Protein AF-A0A3B9HQD2-F1 (afdb_monomer)

Sequence (227 aa):
MPALICQPWRRQVEKQVCLLKRLHARVLLARGEMRPWIWKCCDCLTGQEIERRHQMARTKIEVNREIPKTRQELVDQIAELGRQERMRNKIENEMNEAITKLKKRYEEEAEPCNQKIKAIVNGVEAYCEVHRDELTDGGKTKTVTLPSGTLSWRKCPPSCRITKPEDVIAMLKKKGLSRFIRVKEEISKDLILAEPEAIVAVKGIAIVSEKEELSIEPFEVKLEAAV

Foldseek 3Di:
DDDDPDDPVVVVVVVVVVVVVVVVVVVCVVVVVDDPPPDPPDDDPDVVNVVVVVVVVVPPPPPPDDDDPDPVSVLVVLQVVVVVVVVVVVVVVVVVVVVVVVVVVVCVVCVVVVVVVVVVVVVVVVVCVVCVCVQCVNVVHQWHDDPVGIHGDDDDPDDDDDDPVPVVVVVCVVVVVCVPDDDDDDDDVVVCVVCVVVCPPPPPDDDDDDDDDDDRDRDDDDDDPPD

Solvent-accessible surface area (backbone atoms only — not comparable to full-atom values): 14669 Å² total; per-residue (Å²): 135,83,79,85,77,78,66,75,72,63,64,58,58,53,52,55,54,52,52,54,51,53,54,52,50,52,54,39,58,77,65,72,74,71,64,94,83,80,73,94,68,91,71,83,71,45,72,64,55,54,49,46,51,56,48,62,72,59,55,78,76,82,70,84,80,84,75,66,88,47,74,64,51,45,53,53,50,44,54,47,50,38,52,51,51,52,50,51,53,48,54,50,50,54,50,52,52,50,51,50,56,52,50,51,54,52,50,62,67,41,43,66,56,52,52,51,50,51,52,52,50,54,52,52,49,56,50,49,66,75,44,41,46,75,67,16,71,70,66,78,43,56,64,40,82,51,99,90,49,73,50,67,74,75,84,76,76,92,79,88,85,82,78,62,64,67,63,50,50,53,50,32,56,75,69,68,47,55,92,80,58,84,83,82,91,76,86,62,62,69,60,47,69,73,46,52,80,81,46,74,83,46,89,90,70,78,86,81,72,94,71,96,73,88,83,85,80,50,89,75,89,78,79,80,78,86,124

Mean predicted aligned error: 16.32 Å

Radius of gyration: 31.46 Å; Cα contacts (8 Å, |Δi|>4): 52; chains: 1; bounding box: 58×62×76 Å

Structure (mmCIF, N/CA/C/O backbone):
data_AF-A0A3B9HQD2-F1
#
_entry.id   AF-A0A3B9HQD2-F1
#
loop_
_atom_site.group_PDB
_atom_site.id
_atom_site.type_symbol
_atom_site.label_atom_id
_atom_site.label_alt_id
_atom_site.label_comp_id
_atom_site.label_asym_id
_atom_site.label_entity_id
_atom_site.label_seq_id
_atom_site.pdbx_PDB_ins_code
_atom_site.Cartn_x
_atom_site.Cartn_y
_atom_site.Cartn_z
_atom_site.occupancy
_atom_site.B_iso_or_equiv
_atom_site.auth_seq_id
_atom_site.auth_comp_id
_atom_site.auth_asym_id
_atom_site.auth_atom_id
_atom_site.pdbx_PDB_model_num
ATOM 1 N N . MET A 1 1 ? -27.186 13.199 -23.936 1.00 32.28 1 MET A N 1
ATOM 2 C CA . MET A 1 1 ? -26.505 13.214 -22.622 1.00 32.28 1 MET A CA 1
ATOM 3 C C . MET A 1 1 ? -27.186 14.258 -21.751 1.00 32.28 1 MET A C 1
ATOM 5 O O . MET A 1 1 ? -27.155 15.419 -22.140 1.00 32.28 1 MET A O 1
ATOM 9 N N . PRO A 1 2 ? -27.877 13.884 -20.662 1.00 29.72 2 PRO A N 1
ATOM 10 C CA . PRO A 1 2 ? -28.567 14.860 -19.834 1.00 29.72 2 PRO A CA 1
ATOM 11 C C . PRO A 1 2 ? -27.566 15.554 -18.905 1.00 29.72 2 PRO A C 1
ATOM 13 O O . PRO A 1 2 ? -26.705 14.916 -18.300 1.00 29.72 2 PRO A O 1
ATOM 16 N N . ALA A 1 3 ? -27.686 16.876 -18.825 1.00 31.39 3 ALA A N 1
ATOM 17 C CA . ALA A 1 3 ? -26.930 17.723 -17.923 1.00 31.39 3 ALA A CA 1
ATOM 18 C C . ALA A 1 3 ? -27.192 17.322 -16.461 1.00 31.39 3 ALA A C 1
ATOM 20 O O . ALA A 1 3 ? -28.339 17.222 -16.024 1.00 31.39 3 ALA A O 1
ATOM 21 N N . LEU A 1 4 ? -26.117 17.112 -15.701 1.00 34.12 4 LEU A N 1
ATOM 22 C CA . LEU A 1 4 ? -26.154 16.970 -14.249 1.00 34.12 4 LEU A CA 1
ATOM 23 C C . LEU A 1 4 ? -26.591 18.305 -13.634 1.00 34.12 4 LEU A C 1
ATOM 25 O O . LEU A 1 4 ? -25.784 19.203 -13.397 1.00 34.12 4 LEU A O 1
ATOM 29 N N . ILE A 1 5 ? -27.890 18.430 -13.381 1.00 36.44 5 ILE A N 1
ATOM 30 C CA . ILE A 1 5 ? -28.463 19.504 -12.573 1.00 36.44 5 ILE A CA 1
ATOM 31 C C . ILE A 1 5 ? -28.004 19.269 -11.127 1.00 36.44 5 ILE A C 1
ATOM 33 O O . ILE A 1 5 ? -28.437 18.335 -10.452 1.00 36.44 5 ILE A O 1
ATOM 37 N N . CYS A 1 6 ? -27.071 20.103 -10.669 1.00 31.83 6 CYS A N 1
ATOM 38 C CA . CYS A 1 6 ? -26.567 20.097 -9.301 1.00 31.83 6 CYS A CA 1
ATOM 39 C C . CYS A 1 6 ? -27.688 20.552 -8.348 1.00 31.83 6 CYS A C 1
ATOM 41 O O . CYS A 1 6 ? -28.142 21.694 -8.410 1.00 31.83 6 CYS A O 1
ATOM 43 N N . GLN A 1 7 ? -28.165 19.640 -7.497 1.00 31.75 7 GLN A N 1
ATOM 44 C CA . GLN A 1 7 ? -29.281 19.873 -6.575 1.00 31.75 7 GLN A CA 1
ATOM 45 C C . GLN A 1 7 ? -28.961 21.019 -5.575 1.00 31.75 7 GLN A C 1
ATOM 47 O O . GLN A 1 7 ? -27.893 20.996 -4.952 1.00 31.75 7 GLN A O 1
ATOM 52 N N . PRO A 1 8 ? -29.870 21.995 -5.353 1.00 37.62 8 PRO A N 1
ATOM 53 C CA . PRO A 1 8 ? -29.609 23.232 -4.594 1.00 37.62 8 PRO A CA 1
ATOM 54 C C . PRO A 1 8 ? -29.174 23.052 -3.130 1.00 37.62 8 PRO A C 1
ATOM 56 O O . PRO A 1 8 ? -28.513 23.928 -2.571 1.00 37.62 8 PRO A O 1
ATOM 59 N N . TRP A 1 9 ? -29.500 21.919 -2.502 1.00 31.78 9 TRP A N 1
ATOM 60 C CA . TRP A 1 9 ? -29.260 21.686 -1.071 1.00 31.78 9 TRP A CA 1
ATOM 61 C C . TRP A 1 9 ? -27.765 21.564 -0.708 1.00 31.78 9 TRP A C 1
ATOM 63 O O . TRP A 1 9 ? -27.359 21.883 0.410 1.00 31.78 9 TRP A O 1
ATOM 73 N N . ARG A 1 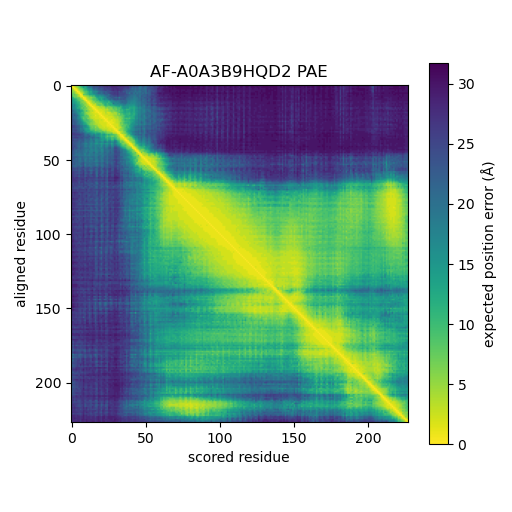10 ? -26.908 21.189 -1.673 1.00 29.44 10 ARG A N 1
ATOM 74 C CA . ARG A 1 10 ? -25.452 21.027 -1.474 1.00 29.44 10 ARG A CA 1
ATOM 75 C C . ARG A 1 10 ? -24.723 22.360 -1.234 1.00 29.44 10 ARG A C 1
ATOM 77 O O . ARG A 1 10 ? -23.763 22.403 -0.473 1.00 29.44 10 ARG A O 1
ATOM 84 N N . ARG A 1 11 ? -25.236 23.466 -1.793 1.00 35.50 11 ARG A N 1
ATOM 85 C CA . ARG A 1 11 ? -24.654 24.818 -1.654 1.00 35.50 11 ARG A CA 1
ATOM 86 C C . ARG A 1 11 ? -24.838 25.439 -0.266 1.00 35.50 11 ARG A C 1
ATOM 88 O O . ARG A 1 11 ? -24.095 26.351 0.091 1.00 35.50 11 ARG A O 1
ATOM 95 N N . GLN A 1 12 ? -25.831 25.006 0.509 1.00 38.03 12 GLN A N 1
ATOM 96 C CA . GLN A 1 12 ? -26.156 25.639 1.794 1.00 38.03 12 GLN A CA 1
ATOM 97 C C . GLN A 1 12 ? -25.296 25.092 2.942 1.00 38.03 12 GLN A C 1
ATOM 99 O O . GLN A 1 12 ? -24.849 25.857 3.797 1.00 38.03 12 GLN A O 1
ATOM 104 N N . VAL A 1 13 ? -24.982 23.794 2.901 1.00 39.47 13 VAL A N 1
ATOM 105 C CA . VAL A 1 13 ? -24.085 23.131 3.863 1.00 39.47 13 VAL A CA 1
ATOM 106 C C . VAL A 1 13 ? -22.635 23.602 3.677 1.00 39.47 13 VAL A C 1
ATOM 108 O O . VAL A 1 13 ? -21.942 23.876 4.655 1.00 39.47 13 VAL A O 1
ATOM 111 N N . GLU A 1 14 ? -22.195 23.812 2.432 1.00 47.44 14 GLU A N 1
ATOM 112 C CA . GLU A 1 14 ? -20.850 24.321 2.116 1.00 47.44 14 GLU A CA 1
ATOM 113 C C . GLU A 1 14 ? -20.604 25.740 2.665 1.00 47.44 14 GLU A C 1
ATOM 115 O O . GLU A 1 14 ? -19.521 26.029 3.178 1.00 47.44 14 GLU A O 1
ATOM 120 N N . LYS A 1 15 ? -21.625 26.611 2.663 1.00 48.38 15 LYS A N 1
ATOM 121 C CA . LYS A 1 15 ? -21.515 27.976 3.213 1.00 48.38 15 LYS A CA 1
ATOM 122 C C . LYS A 1 15 ? -21.328 27.998 4.733 1.00 48.38 15 LYS A C 1
ATOM 124 O O . LYS A 1 15 ? -20.514 28.780 5.224 1.00 48.38 15 LYS A O 1
ATOM 129 N N . GLN A 1 16 ? -22.034 27.144 5.479 1.00 51.38 16 GLN A N 1
ATOM 130 C CA . GLN A 1 16 ? -21.880 27.081 6.939 1.00 51.38 16 GLN A CA 1
ATOM 131 C C . GLN A 1 16 ? -20.523 26.500 7.357 1.00 51.38 16 GLN A C 1
ATOM 133 O O . GLN A 1 16 ? -19.886 27.017 8.276 1.00 51.38 16 GLN A O 1
ATOM 138 N N . VAL A 1 17 ? -20.030 25.488 6.635 1.00 51.97 17 VAL A N 1
ATOM 139 C CA . VAL A 1 17 ? -18.704 24.899 6.882 1.00 51.97 17 VAL A CA 1
ATOM 140 C C . VAL A 1 17 ? -17.580 25.901 6.580 1.00 51.97 17 VAL A C 1
ATOM 142 O O . VAL A 1 17 ? -16.605 25.971 7.331 1.00 51.97 17 VAL A O 1
ATOM 145 N N . CYS A 1 18 ? -17.716 26.731 5.540 1.00 47.62 18 CYS A N 1
ATOM 146 C CA . CYS A 1 18 ? -16.770 27.818 5.254 1.00 47.62 18 CYS A CA 1
ATOM 147 C C . CYS A 1 18 ? -16.750 28.905 6.344 1.00 47.62 18 CYS A C 1
ATOM 149 O O . CYS A 1 18 ? -15.673 29.379 6.713 1.00 47.62 18 CYS A O 1
ATOM 151 N N . LEU A 1 19 ? -17.910 29.284 6.889 1.00 54.19 19 LEU A N 1
ATOM 152 C CA . LEU A 1 19 ? -18.010 30.267 7.976 1.00 54.19 19 LEU A CA 1
ATOM 153 C C . LEU A 1 19 ? -17.340 29.772 9.264 1.00 54.19 19 LEU A C 1
ATOM 155 O O . LEU A 1 19 ? -16.558 30.513 9.865 1.00 54.19 19 LEU A O 1
ATOM 159 N N . LEU A 1 20 ? -17.565 28.509 9.643 1.00 56.41 20 LEU A N 1
ATOM 160 C CA . LEU A 1 20 ? -16.924 27.915 10.822 1.00 56.41 20 LEU A CA 1
ATOM 161 C C . LEU A 1 20 ? -15.396 27.858 10.682 1.00 56.41 20 LEU A C 1
ATOM 163 O O . LEU A 1 20 ? -14.671 28.174 11.626 1.00 56.41 20 LEU A O 1
ATOM 167 N N . LYS A 1 21 ? -14.895 27.502 9.493 1.00 52.22 21 LYS A N 1
ATOM 168 C CA . LYS A 1 21 ? -13.450 27.435 9.228 1.00 52.22 21 LYS A CA 1
ATOM 169 C C . LYS A 1 21 ? -12.786 28.817 9.255 1.00 52.22 21 LYS A C 1
ATOM 171 O O . LYS A 1 21 ? -11.685 28.940 9.786 1.00 52.22 21 LYS A O 1
ATOM 176 N N . ARG A 1 22 ? -13.465 29.873 8.783 1.00 55.00 22 ARG A N 1
ATOM 177 C CA . ARG A 1 22 ? -12.977 31.266 8.887 1.00 55.00 22 ARG A CA 1
ATOM 178 C C . ARG A 1 22 ? -12.927 31.777 10.327 1.00 55.00 22 ARG A C 1
ATOM 180 O O . ARG A 1 22 ? -11.981 32.472 10.692 1.00 55.00 22 ARG A O 1
ATOM 187 N N . LEU A 1 23 ? -13.913 31.423 11.150 1.00 57.75 23 LEU A N 1
ATOM 188 C CA . LEU A 1 23 ? -13.918 31.752 12.579 1.00 57.75 23 LEU A CA 1
ATOM 189 C C . LEU A 1 23 ? -12.770 31.054 13.317 1.00 57.75 23 LEU A C 1
ATOM 191 O O . LEU A 1 23 ? -12.039 31.704 14.059 1.00 57.75 23 LEU A O 1
ATOM 195 N N . HIS A 1 24 ? -12.546 29.769 13.042 1.00 56.31 24 HIS A N 1
ATOM 196 C CA . HIS A 1 24 ? -11.448 29.010 13.642 1.00 56.31 24 HIS A CA 1
ATOM 197 C C . HIS A 1 24 ? -10.070 29.562 13.227 1.00 56.31 24 HIS A C 1
ATOM 199 O O . HIS A 1 24 ? -9.187 29.724 14.066 1.00 56.31 24 HIS A O 1
ATOM 205 N N . ALA A 1 25 ? -9.898 29.943 11.956 1.00 52.22 25 ALA A N 1
ATOM 206 C CA . ALA A 1 25 ? -8.661 30.557 11.467 1.00 52.22 25 ALA A CA 1
ATOM 207 C C . ALA A 1 25 ? -8.362 31.913 12.135 1.00 52.22 25 ALA A C 1
ATOM 209 O O . ALA A 1 25 ? -7.212 32.191 12.473 1.00 52.22 25 ALA A O 1
ATOM 210 N N . ARG A 1 26 ? -9.389 32.737 12.393 1.00 55.44 26 ARG A N 1
ATOM 211 C CA . ARG A 1 26 ? -9.244 33.989 13.159 1.00 55.44 26 ARG A CA 1
ATOM 212 C C . ARG A 1 26 ? -8.813 33.749 14.607 1.00 55.44 26 ARG A C 1
ATOM 214 O O . ARG A 1 26 ? -8.000 34.510 15.121 1.00 55.44 26 ARG A O 1
ATOM 221 N N . VAL A 1 27 ? -9.316 32.691 15.243 1.00 58.09 27 VAL A N 1
ATOM 222 C CA . VAL A 1 27 ? -8.926 32.315 16.612 1.00 58.09 27 VAL A CA 1
ATOM 223 C C . VAL A 1 27 ? -7.464 31.860 16.671 1.00 58.09 27 VAL A C 1
ATOM 225 O O . VAL A 1 27 ? -6.750 32.237 17.595 1.00 58.09 27 VAL A O 1
ATOM 228 N N . LEU A 1 28 ? -6.993 31.109 15.672 1.00 53.47 28 LEU A N 1
ATOM 229 C CA . LEU A 1 28 ? -5.597 30.654 15.600 1.00 53.47 28 LEU A CA 1
ATOM 230 C C . LEU A 1 28 ? -4.615 31.797 15.294 1.00 53.47 28 LEU A C 1
ATOM 232 O O . LEU A 1 28 ? -3.532 31.844 15.872 1.00 53.47 28 LEU A O 1
ATOM 236 N N . LEU A 1 29 ? -5.012 32.756 14.449 1.00 53.56 29 LEU A N 1
ATOM 237 C CA . LEU A 1 29 ? -4.253 33.987 14.192 1.00 53.56 29 LEU A CA 1
ATOM 238 C C . LEU A 1 29 ? -4.105 34.851 15.451 1.00 53.56 29 LEU A C 1
ATOM 240 O O . LEU A 1 29 ? -3.016 35.341 15.732 1.00 53.56 29 LEU A O 1
ATOM 244 N N . ALA A 1 30 ? -5.177 34.996 16.235 1.00 51.81 30 ALA A N 1
ATOM 245 C CA . ALA A 1 30 ? -5.153 35.750 17.488 1.00 51.81 30 ALA A CA 1
ATOM 246 C C . ALA A 1 30 ? -4.276 35.101 18.576 1.00 51.81 30 ALA A C 1
ATOM 248 O O . ALA A 1 30 ? -3.855 35.782 19.507 1.00 51.81 30 ALA A O 1
ATOM 249 N N . ARG A 1 31 ? -3.990 33.797 18.460 1.00 51.38 31 ARG A N 1
ATOM 250 C CA . ARG A 1 31 ? -3.149 33.037 19.398 1.00 51.38 31 ARG A CA 1
ATOM 251 C C . ARG A 1 31 ? -1.675 32.960 18.991 1.00 51.38 31 ARG A C 1
ATOM 253 O O . ARG A 1 31 ? -0.882 32.411 19.742 1.00 51.38 31 ARG A O 1
ATOM 260 N N . GLY A 1 32 ? -1.289 33.490 17.827 1.00 43.25 32 GLY A N 1
ATOM 261 C CA . GLY A 1 32 ? 0.108 33.473 17.363 1.00 43.25 32 GLY A CA 1
ATOM 262 C C . GLY A 1 32 ? 0.659 32.079 17.017 1.00 43.25 32 GLY A C 1
ATOM 263 O O . GLY A 1 32 ? 1.833 31.943 16.693 1.00 43.25 32 GLY A O 1
ATOM 264 N N . GLU A 1 33 ? -0.179 31.041 17.024 1.0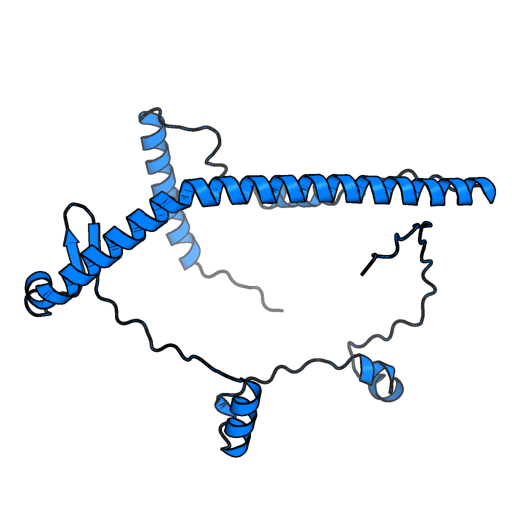0 49.50 33 GLU A N 1
ATOM 265 C CA . GLU A 1 33 ? 0.186 29.634 16.792 1.00 49.50 33 GLU A CA 1
ATOM 266 C C . GLU A 1 33 ? 0.183 29.256 15.295 1.00 49.50 33 GLU A C 1
ATOM 268 O O . GLU A 1 33 ? -0.003 28.096 14.917 1.00 49.50 33 GLU A O 1
ATOM 273 N N . MET A 1 34 ? 0.344 30.232 14.397 1.00 37.25 34 MET A N 1
ATOM 274 C CA . MET A 1 34 ? 0.148 30.009 12.966 1.00 37.25 34 MET A CA 1
ATOM 275 C C . MET A 1 34 ? 1.441 29.539 12.281 1.00 37.25 34 MET A C 1
ATOM 277 O O . MET A 1 34 ? 2.367 30.311 12.047 1.00 37.25 34 MET A O 1
ATOM 281 N N . ARG A 1 35 ? 1.497 28.249 11.920 1.00 41.84 35 ARG A N 1
ATOM 282 C CA . ARG A 1 35 ? 2.583 27.665 11.114 1.00 41.84 35 ARG A CA 1
ATOM 283 C C . ARG A 1 35 ? 2.329 27.914 9.612 1.00 41.84 35 ARG A C 1
ATOM 285 O O . ARG A 1 35 ? 1.289 27.477 9.119 1.00 41.84 35 ARG A O 1
ATOM 292 N N . PRO A 1 36 ? 3.258 28.530 8.846 1.00 33.47 36 PRO A N 1
ATOM 293 C CA . PRO A 1 36 ? 2.985 29.047 7.491 1.00 33.47 36 PRO A CA 1
ATOM 294 C C . PRO A 1 36 ? 2.641 28.016 6.400 1.00 33.47 36 PRO A C 1
ATOM 296 O O . PRO A 1 36 ? 2.281 28.399 5.292 1.00 33.47 36 PRO A O 1
ATOM 299 N N . TRP A 1 37 ? 2.760 26.715 6.671 1.00 35.47 37 TRP A N 1
ATOM 300 C CA . TRP A 1 37 ? 2.697 25.673 5.637 1.00 35.47 37 TRP A CA 1
ATOM 301 C C . TRP A 1 37 ? 1.416 24.833 5.642 1.00 35.47 37 TRP A C 1
ATOM 303 O O . TRP A 1 37 ? 1.219 24.016 4.745 1.00 35.47 37 TRP A O 1
ATOM 313 N N . ILE A 1 38 ? 0.506 25.048 6.597 1.00 37.00 38 ILE A N 1
ATOM 314 C CA . ILE A 1 38 ? -0.735 24.266 6.715 1.00 37.00 38 ILE A CA 1
ATOM 315 C C . ILE A 1 38 ? -1.935 25.207 6.588 1.00 37.00 38 ILE A C 1
ATOM 317 O O . ILE A 1 38 ? -2.658 25.427 7.548 1.00 37.00 38 ILE A O 1
ATOM 321 N N . TRP A 1 39 ? -2.111 25.797 5.397 1.00 39.50 39 TRP A N 1
ATOM 322 C CA . TRP A 1 39 ? -3.417 26.035 4.751 1.00 39.50 39 TRP A CA 1
ATOM 323 C C . TRP A 1 39 ? -3.262 26.758 3.396 1.00 39.50 39 TRP A C 1
ATOM 325 O O . TRP A 1 39 ? -3.500 27.951 3.250 1.00 39.50 39 TRP A O 1
ATOM 335 N N . LYS A 1 40 ? -2.961 25.986 2.346 1.00 41.41 40 LYS A N 1
ATOM 336 C CA . LYS A 1 40 ? -3.581 26.196 1.025 1.00 41.41 40 LYS A CA 1
ATOM 337 C C . LYS A 1 40 ? -4.898 25.424 1.024 1.00 41.41 40 LYS A C 1
ATOM 339 O O . LYS A 1 40 ? -5.005 24.374 0.399 1.00 41.41 40 LYS A O 1
ATOM 344 N N . CYS A 1 41 ? -5.885 25.874 1.790 1.00 35.22 41 CYS A N 1
ATOM 345 C CA . CYS A 1 41 ? -7.209 25.268 1.740 1.00 35.22 41 CYS A CA 1
ATOM 346 C C . CYS A 1 41 ? -8.172 26.256 1.088 1.00 35.22 41 CYS A C 1
ATOM 348 O O . CYS A 1 41 ? -8.624 27.208 1.708 1.00 35.22 41 CYS A O 1
ATOM 350 N N . CYS A 1 42 ? -8.451 25.987 -0.187 1.00 35.31 42 CYS A N 1
ATOM 351 C CA . CYS A 1 42 ? -9.786 26.107 -0.766 1.00 35.31 42 CYS A CA 1
ATOM 352 C C . CYS A 1 42 ? -10.527 27.449 -0.579 1.00 35.31 42 CYS A C 1
ATOM 354 O O . CYS A 1 42 ? -11.738 27.459 -0.394 1.00 35.31 42 CYS A O 1
ATOM 356 N N . ASP A 1 43 ? -9.833 28.579 -0.701 1.00 38.09 43 ASP A N 1
ATOM 357 C CA . ASP A 1 43 ? -10.452 29.802 -1.213 1.00 38.09 43 ASP A CA 1
ATOM 358 C C . ASP A 1 43 ? -10.064 29.910 -2.696 1.00 38.09 43 ASP A C 1
ATOM 360 O O . ASP A 1 43 ? -8.895 30.060 -3.039 1.00 38.09 43 ASP A O 1
ATOM 364 N N . CYS A 1 44 ? -11.057 29.792 -3.577 1.00 36.78 44 CYS A N 1
ATOM 365 C CA . CYS A 1 44 ? -11.115 30.536 -4.837 1.00 36.78 44 CYS A CA 1
ATOM 366 C C . CYS A 1 44 ? -9.875 30.537 -5.762 1.00 36.78 44 CYS A C 1
ATOM 368 O O . CYS A 1 44 ? -9.610 31.533 -6.430 1.00 36.78 44 CYS A O 1
ATOM 370 N N . LEU A 1 45 ? -9.153 29.423 -5.899 1.00 42.12 45 LEU A N 1
ATOM 371 C CA . LEU A 1 45 ? -8.478 29.160 -7.171 1.00 42.12 45 LEU A CA 1
ATOM 372 C C . LEU A 1 45 ? -9.600 28.745 -8.118 1.00 42.12 45 LEU A C 1
ATOM 374 O O . LEU A 1 45 ? -10.043 27.597 -8.103 1.00 42.12 45 LEU A O 1
ATOM 378 N N . THR A 1 46 ? -10.154 29.736 -8.818 1.00 49.28 46 THR A N 1
ATOM 379 C CA . THR A 1 46 ? -11.131 29.573 -9.897 1.00 49.28 46 THR A CA 1
ATOM 380 C C . THR A 1 46 ? -10.759 28.354 -10.736 1.00 49.28 46 THR A C 1
ATOM 382 O O . THR A 1 46 ? -9.576 28.073 -10.917 1.00 49.28 46 THR A O 1
ATOM 385 N N . GLY A 1 47 ? -11.746 27.629 -11.274 1.00 51.47 47 GLY A N 1
ATOM 386 C CA . GLY A 1 47 ? -11.482 26.519 -12.204 1.00 51.47 47 GLY A CA 1
ATOM 387 C C . GLY A 1 47 ? -10.413 26.875 -13.247 1.00 51.47 47 GLY A C 1
ATOM 388 O O . GLY A 1 47 ? -9.552 26.055 -13.513 1.00 51.47 47 GLY A O 1
ATOM 389 N N . GLN A 1 48 ? -10.355 28.151 -13.655 1.00 53.06 48 GLN A N 1
ATOM 390 C CA . GLN A 1 48 ? -9.333 28.764 -14.507 1.00 53.06 48 GLN A CA 1
ATOM 391 C C . GLN A 1 48 ? -7.879 28.676 -14.011 1.00 53.06 48 GLN A C 1
ATOM 393 O O . GLN A 1 48 ? -6.989 28.540 -14.838 1.00 53.06 48 GLN A O 1
ATOM 398 N N . GLU A 1 49 ? -7.590 28.758 -12.711 1.00 52.50 49 GLU A N 1
ATOM 399 C CA . GLU A 1 49 ? -6.215 28.685 -12.185 1.00 52.50 49 GLU A CA 1
ATOM 400 C C . GLU A 1 49 ? -5.739 27.226 -12.058 1.00 52.50 49 GLU A C 1
ATOM 402 O O . GLU A 1 49 ? -4.561 26.918 -12.252 1.00 52.50 49 GLU A O 1
ATOM 407 N N . ILE A 1 50 ? -6.672 26.299 -11.806 1.00 54.62 50 ILE A N 1
ATOM 408 C CA . ILE A 1 50 ? -6.430 24.855 -11.931 1.00 54.62 50 ILE A CA 1
ATOM 409 C C . ILE A 1 50 ? -6.238 24.513 -13.414 1.00 54.62 50 ILE A C 1
ATOM 411 O O . ILE A 1 50 ? -5.230 23.909 -13.762 1.00 54.62 50 ILE A O 1
ATOM 415 N N . GLU A 1 51 ? -7.108 24.979 -14.310 1.00 55.28 51 GLU A N 1
ATOM 416 C CA . GLU A 1 51 ? -6.968 24.799 -15.760 1.00 55.28 51 GLU A CA 1
ATOM 417 C C . GLU A 1 51 ? -5.677 25.405 -16.301 1.00 55.28 51 GLU A C 1
ATOM 419 O O . GLU A 1 51 ? -5.005 24.745 -17.081 1.00 55.28 51 GLU A O 1
ATOM 424 N N . ARG A 1 52 ? -5.262 26.590 -15.836 1.00 55.75 52 ARG A N 1
ATOM 425 C CA . ARG A 1 52 ? -3.970 27.202 -16.180 1.00 55.75 52 ARG A CA 1
ATOM 426 C C . ARG A 1 52 ? -2.793 26.381 -15.687 1.00 55.75 52 ARG A C 1
ATOM 428 O O . ARG A 1 52 ? -1.824 26.239 -16.419 1.00 55.75 52 ARG A O 1
ATOM 435 N N . ARG A 1 53 ? -2.853 25.804 -14.485 1.00 56.41 53 ARG A N 1
ATOM 436 C CA . ARG A 1 53 ? -1.811 24.883 -13.997 1.00 56.41 53 ARG A CA 1
ATOM 437 C C . ARG A 1 53 ? -1.773 23.585 -14.795 1.00 56.41 53 ARG A C 1
ATOM 439 O O . ARG A 1 53 ? -0.691 23.122 -15.139 1.00 56.41 53 ARG A O 1
ATOM 446 N N . HIS A 1 54 ? -2.934 23.033 -15.137 1.00 58.09 54 HIS A N 1
ATOM 447 C CA . HIS A 1 54 ? -3.050 21.873 -16.017 1.00 58.09 54 HIS A CA 1
ATOM 448 C C . HIS A 1 54 ? -2.610 22.197 -17.460 1.00 58.09 54 HIS A C 1
ATOM 450 O O . HIS A 1 54 ? -2.034 21.334 -18.115 1.00 58.09 54 HIS A O 1
ATOM 456 N N . GLN A 1 55 ? -2.826 23.424 -17.948 1.00 54.94 55 GLN A N 1
ATOM 457 C CA . GLN A 1 55 ? -2.361 23.926 -19.246 1.00 54.94 55 GLN A CA 1
ATOM 458 C C . GLN A 1 55 ? -0.853 24.176 -19.244 1.00 54.94 55 GLN A C 1
ATOM 460 O O . GLN A 1 55 ? -0.189 23.751 -20.179 1.00 54.94 55 GLN A O 1
ATOM 465 N N . MET A 1 56 ? -0.295 24.766 -18.182 1.00 50.78 56 MET A N 1
ATOM 466 C CA . MET A 1 56 ? 1.150 24.951 -18.026 1.00 50.78 56 MET A CA 1
ATOM 467 C C . MET A 1 56 ? 1.884 23.610 -17.890 1.00 50.78 56 MET A C 1
ATOM 469 O O . MET A 1 56 ? 2.953 23.447 -18.472 1.00 50.78 56 MET A O 1
ATOM 473 N N . ALA A 1 57 ? 1.284 22.615 -17.226 1.00 52.88 57 ALA A N 1
ATOM 474 C CA . ALA A 1 57 ? 1.787 21.237 -17.196 1.00 52.88 57 ALA A CA 1
ATOM 475 C C . ALA A 1 57 ? 1.615 20.487 -18.537 1.00 52.88 57 ALA A C 1
ATOM 477 O O . ALA A 1 57 ? 2.295 19.495 -18.778 1.00 52.88 57 ALA A O 1
ATOM 478 N N . ARG A 1 58 ? 0.718 20.960 -19.416 1.00 48.59 58 ARG A N 1
ATOM 479 C CA . ARG A 1 58 ? 0.510 20.470 -20.792 1.00 48.59 58 ARG A CA 1
ATOM 480 C C . ARG A 1 58 ? 1.271 21.270 -21.845 1.00 48.59 58 ARG A C 1
ATOM 482 O O . ARG A 1 58 ? 1.082 21.024 -23.037 1.00 48.59 58 ARG A O 1
ATOM 489 N N . THR A 1 59 ? 2.115 22.215 -21.442 1.00 52.94 59 THR A N 1
ATOM 490 C CA . THR A 1 59 ? 2.976 22.907 -22.397 1.00 52.94 59 THR A CA 1
ATOM 491 C C . THR A 1 59 ? 3.920 21.866 -22.976 1.00 52.94 59 THR A C 1
ATOM 493 O O . THR A 1 59 ? 4.716 21.266 -22.257 1.00 52.94 59 THR A O 1
ATOM 496 N N . LYS A 1 60 ? 3.763 21.590 -24.271 1.00 52.19 60 LYS A N 1
ATOM 497 C CA . LYS A 1 60 ? 4.599 20.653 -25.010 1.00 52.19 60 LYS A CA 1
ATOM 498 C C . LYS A 1 60 ? 6.029 21.174 -24.934 1.00 52.19 60 LYS A C 1
ATOM 500 O O . LYS A 1 60 ? 6.342 22.173 -25.570 1.00 52.19 60 LYS A O 1
ATOM 505 N N . ILE A 1 61 ? 6.860 20.534 -24.115 1.00 64.38 61 ILE A N 1
ATOM 506 C CA . ILE A 1 61 ? 8.289 20.827 -24.076 1.00 64.38 61 ILE A CA 1
ATOM 507 C C . ILE A 1 61 ? 8.809 20.544 -25.483 1.00 64.38 61 ILE A C 1
ATOM 509 O O . ILE A 1 61 ? 8.684 19.428 -25.994 1.00 64.38 61 ILE A O 1
ATOM 513 N N . GLU A 1 62 ? 9.309 21.584 -26.137 1.00 59.56 62 GLU A N 1
ATOM 514 C CA . GLU A 1 62 ? 9.940 21.478 -27.442 1.00 59.56 62 GLU A CA 1
ATOM 515 C C . GLU A 1 62 ? 11.294 20.801 -27.231 1.00 59.56 62 GLU A C 1
ATOM 517 O O . GLU A 1 62 ? 12.289 21.421 -26.869 1.00 59.56 62 GLU A O 1
ATOM 522 N N . VAL A 1 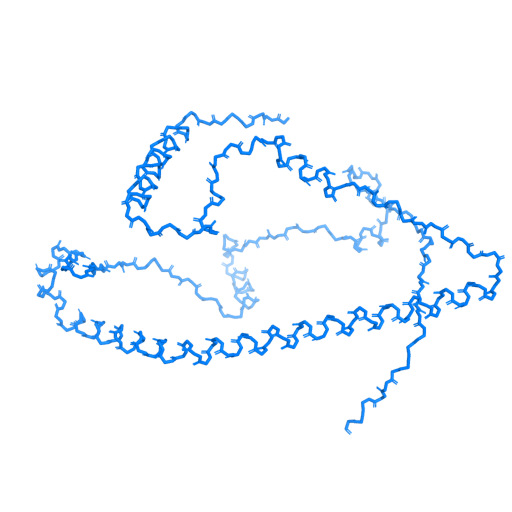63 ? 11.296 19.473 -27.337 1.00 65.38 63 VAL A N 1
ATOM 523 C CA . VAL A 1 63 ? 12.519 18.677 -27.260 1.00 65.38 63 VAL A CA 1
ATOM 524 C C . VAL A 1 63 ? 13.356 19.027 -28.484 1.00 65.38 63 VAL A C 1
ATOM 526 O O . VAL A 1 63 ? 12.884 18.852 -29.611 1.00 65.38 63 VAL A O 1
ATOM 529 N N . ASN A 1 64 ? 14.576 19.527 -28.272 1.00 76.44 64 ASN A N 1
ATOM 530 C CA . ASN A 1 64 ? 15.521 19.758 -29.358 1.00 76.44 64 ASN A CA 1
ATOM 531 C C . ASN A 1 64 ? 15.761 18.428 -30.092 1.00 76.44 64 ASN A C 1
ATOM 533 O O . ASN A 1 64 ? 16.223 17.458 -29.493 1.00 76.44 64 ASN A O 1
ATOM 537 N N . ARG A 1 65 ? 15.377 18.357 -31.369 1.00 71.38 65 ARG A N 1
ATOM 538 C CA . ARG A 1 65 ? 15.492 17.139 -32.180 1.00 71.38 65 ARG A CA 1
ATOM 539 C C . ARG A 1 65 ? 16.831 17.151 -32.897 1.00 71.38 65 ARG A C 1
ATOM 541 O O . ARG A 1 65 ? 16.932 17.636 -34.022 1.00 71.38 65 ARG A O 1
ATOM 548 N N . GLU A 1 66 ? 17.852 16.612 -32.248 1.00 79.56 66 GLU A N 1
ATOM 549 C CA . GLU A 1 66 ? 19.148 16.385 -32.883 1.00 79.56 66 GLU A CA 1
ATOM 550 C C . GLU A 1 66 ? 19.067 15.145 -33.773 1.00 79.56 66 GLU A C 1
ATOM 552 O O . GLU A 1 66 ? 19.118 14.009 -33.304 1.00 79.56 66 GLU A O 1
ATOM 557 N N . ILE A 1 67 ? 18.880 15.373 -35.073 1.00 87.19 67 ILE A N 1
ATOM 558 C CA . ILE A 1 67 ? 18.802 14.308 -36.073 1.00 87.19 67 ILE A CA 1
ATOM 559 C C . ILE A 1 67 ? 20.234 13.879 -36.432 1.00 87.19 67 ILE A C 1
ATOM 561 O O . ILE A 1 67 ? 20.982 14.718 -36.948 1.00 87.19 67 ILE A O 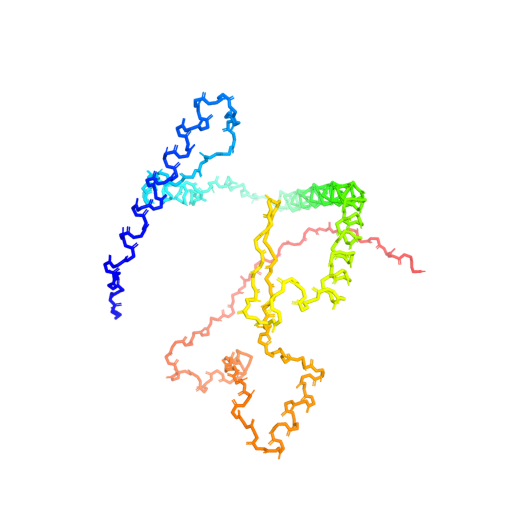1
ATOM 565 N N . PRO A 1 68 ? 20.623 12.611 -36.204 1.00 89.25 68 PRO A N 1
ATOM 566 C CA . PRO A 1 68 ? 21.935 12.120 -36.605 1.00 89.25 68 PRO A CA 1
ATOM 567 C C . PRO A 1 68 ? 22.025 12.103 -38.133 1.00 89.25 68 PRO A C 1
ATOM 569 O O . PRO A 1 68 ? 21.120 11.627 -38.823 1.00 89.25 68 PRO A O 1
ATOM 572 N N . LYS A 1 69 ? 23.117 12.641 -38.676 1.00 90.69 69 LYS A N 1
ATOM 573 C CA . LYS A 1 69 ? 23.362 12.728 -40.125 1.00 90.69 69 LYS A CA 1
ATOM 574 C C . LYS A 1 69 ? 24.159 11.536 -40.637 1.00 90.69 69 LYS A C 1
ATOM 576 O O . LYS A 1 69 ? 24.066 11.195 -41.815 1.00 90.69 69 LYS A O 1
ATOM 581 N N . THR A 1 70 ? 24.946 10.909 -39.764 1.00 95.38 70 THR A N 1
ATOM 582 C CA . THR A 1 70 ? 25.800 9.767 -40.099 1.00 95.38 70 THR A CA 1
ATOM 583 C C . THR A 1 70 ? 25.456 8.532 -39.268 1.00 95.38 70 THR A C 1
ATOM 585 O O . THR A 1 70 ? 24.903 8.617 -38.172 1.00 95.38 70 THR A O 1
ATOM 588 N N . ARG A 1 71 ? 25.811 7.344 -39.780 1.00 92.75 71 ARG A N 1
ATOM 589 C CA . ARG A 1 71 ? 25.626 6.080 -39.047 1.00 92.75 71 ARG A CA 1
ATOM 590 C C . ARG A 1 71 ? 26.423 6.052 -37.739 1.00 92.75 71 ARG A C 1
ATOM 592 O O . ARG A 1 71 ? 25.958 5.461 -36.774 1.00 92.75 71 ARG A O 1
ATOM 599 N N . GLN A 1 72 ? 27.597 6.684 -37.711 1.00 93.19 72 GLN A N 1
ATOM 600 C CA . GLN A 1 72 ? 28.419 6.761 -36.505 1.00 93.19 72 GLN A CA 1
ATOM 601 C C . GLN A 1 72 ? 27.743 7.620 -35.429 1.00 93.19 72 GLN A C 1
ATOM 603 O O . GLN A 1 72 ? 27.609 7.164 -34.300 1.00 93.19 72 GLN A O 1
ATOM 608 N N . GLU A 1 73 ? 27.206 8.788 -35.801 1.00 91.56 73 GLU A N 1
ATOM 609 C CA . GLU A 1 73 ? 26.430 9.637 -34.884 1.00 91.56 73 GLU A CA 1
ATOM 610 C C . GLU A 1 73 ? 25.218 8.902 -34.297 1.00 91.56 73 GLU A C 1
ATOM 612 O O . GLU A 1 73 ? 24.931 9.047 -33.112 1.00 91.56 73 GLU A O 1
ATOM 617 N N . LEU A 1 74 ? 24.529 8.075 -35.093 1.00 92.38 74 LEU A N 1
ATOM 618 C CA . LEU A 1 74 ? 23.421 7.252 -34.599 1.00 92.38 74 LEU A CA 1
ATOM 619 C C . LEU A 1 74 ? 23.885 6.253 -33.525 1.00 92.38 74 LEU A C 1
ATOM 621 O O . LEU A 1 74 ? 23.228 6.110 -32.496 1.00 92.38 74 LEU A O 1
ATOM 625 N N . VAL A 1 75 ? 25.014 5.572 -33.744 1.00 93.50 75 VAL A N 1
ATOM 626 C CA . VAL A 1 75 ? 25.593 4.641 -32.758 1.00 93.50 75 VAL A CA 1
ATOM 627 C C . VAL A 1 75 ? 25.970 5.382 -31.474 1.00 93.50 75 VAL A C 1
ATOM 629 O O . VAL A 1 75 ? 25.659 4.911 -30.378 1.00 93.50 75 VAL A O 1
ATOM 632 N N . ASP A 1 76 ? 26.573 6.562 -31.600 1.00 91.75 76 ASP A N 1
ATOM 633 C CA . ASP A 1 76 ? 26.982 7.380 -30.459 1.00 91.75 76 ASP A CA 1
ATOM 634 C C . ASP A 1 76 ? 25.769 7.898 -29.661 1.00 91.75 76 ASP A C 1
ATOM 636 O O . ASP A 1 76 ? 25.796 7.890 -28.426 1.00 91.75 76 ASP A O 1
ATOM 640 N N . GLN A 1 77 ? 24.675 8.270 -30.341 1.00 92.75 77 GLN A N 1
ATOM 641 C CA . GLN A 1 77 ? 23.406 8.654 -29.709 1.00 92.75 77 GLN A CA 1
ATOM 642 C C . GLN A 1 77 ? 22.733 7.484 -28.979 1.00 92.75 77 GLN A C 1
ATOM 644 O O . GLN A 1 77 ? 22.256 7.663 -27.860 1.00 92.75 77 GLN A O 1
ATOM 649 N N . ILE A 1 78 ? 22.724 6.277 -29.557 1.00 93.69 78 ILE A N 1
ATOM 650 C CA . ILE A 1 78 ? 22.200 5.074 -28.881 1.00 93.69 78 ILE A CA 1
ATOM 651 C C . ILE A 1 78 ? 23.052 4.738 -27.645 1.00 93.69 78 ILE A C 1
ATOM 653 O O . ILE A 1 78 ? 22.522 4.363 -26.596 1.00 93.69 78 ILE A O 1
ATOM 657 N N . ALA A 1 79 ? 24.372 4.920 -27.726 1.00 92.25 79 ALA A N 1
ATOM 658 C CA . ALA A 1 79 ? 25.255 4.741 -26.577 1.00 92.25 79 ALA A CA 1
ATOM 659 C C . ALA A 1 79 ? 24.996 5.785 -25.474 1.00 92.25 79 ALA A C 1
ATOM 661 O O . ALA A 1 79 ? 25.025 5.441 -24.289 1.00 92.25 79 ALA A O 1
ATOM 662 N N . GLU A 1 80 ? 24.727 7.042 -25.844 1.00 92.62 80 GLU A N 1
ATOM 663 C CA . GLU A 1 80 ? 24.325 8.099 -24.907 1.00 92.62 80 GLU A CA 1
ATOM 664 C C . GLU A 1 80 ? 22.973 7.805 -24.257 1.00 92.62 80 GLU A C 1
ATOM 666 O O . GLU A 1 80 ? 22.861 7.914 -23.037 1.00 92.62 80 GLU A O 1
ATOM 671 N N . LEU A 1 81 ? 21.984 7.337 -25.026 1.00 93.25 81 LEU A N 1
ATOM 672 C CA . LEU A 1 81 ? 20.694 6.890 -24.495 1.00 93.25 81 LEU A CA 1
ATOM 673 C C . LEU A 1 81 ? 20.894 5.856 -23.380 1.00 93.25 81 LEU A C 1
ATOM 675 O O . LEU A 1 81 ? 20.412 6.054 -22.266 1.00 93.25 81 LEU A O 1
ATOM 679 N N . GLY A 1 82 ? 21.703 4.821 -23.627 1.00 94.12 82 GLY A N 1
ATOM 680 C CA . GLY A 1 82 ? 22.015 3.819 -22.605 1.00 94.12 82 GLY A CA 1
ATOM 681 C C . GLY A 1 82 ? 22.731 4.388 -21.373 1.00 94.12 82 GLY A C 1
ATOM 682 O O . GLY A 1 82 ? 22.510 3.922 -20.254 1.00 94.12 82 GLY A O 1
ATOM 683 N N . ARG A 1 83 ? 23.588 5.410 -21.528 1.00 93.19 83 ARG A N 1
ATOM 684 C CA . ARG A 1 83 ? 24.212 6.105 -20.381 1.0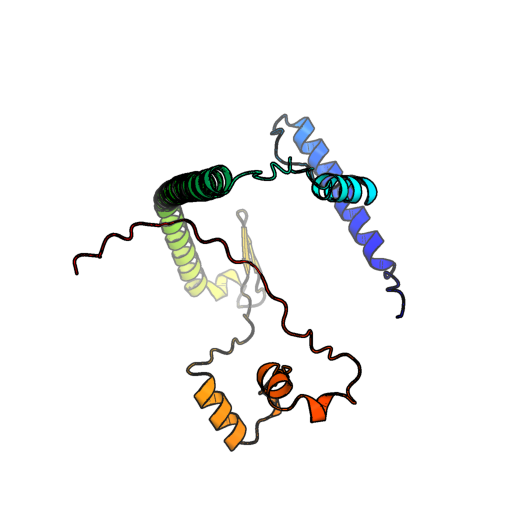0 93.19 83 ARG A CA 1
ATOM 685 C C . ARG A 1 83 ? 23.172 6.857 -19.550 1.00 93.19 83 ARG A C 1
ATOM 687 O O . ARG A 1 83 ? 23.194 6.741 -18.323 1.00 93.19 83 ARG A O 1
ATOM 694 N N . GLN A 1 84 ? 22.257 7.570 -20.203 1.00 94.31 84 GLN A N 1
ATOM 695 C CA . GLN A 1 84 ? 21.185 8.314 -19.539 1.00 94.31 84 GLN A CA 1
ATOM 696 C C . GLN A 1 84 ? 20.194 7.388 -18.830 1.00 94.31 84 GLN A C 1
ATOM 698 O O . GLN A 1 84 ? 19.819 7.657 -17.689 1.00 94.31 84 GLN A O 1
ATOM 703 N N . GLU A 1 85 ? 19.826 6.261 -19.440 1.00 94.25 85 GLU A N 1
ATOM 704 C CA . GLU A 1 85 ? 18.949 5.269 -18.809 1.00 94.25 85 GLU A CA 1
ATOM 705 C C . GLU A 1 85 ? 19.573 4.669 -17.549 1.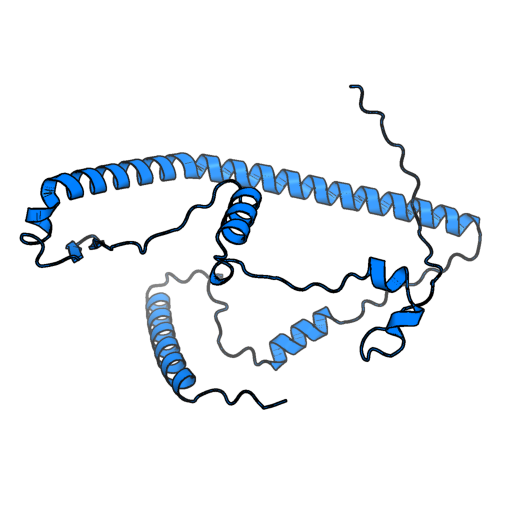00 94.25 85 GLU A C 1
ATOM 707 O O . GLU A 1 85 ? 18.922 4.618 -16.504 1.00 94.25 85 GLU A O 1
ATOM 712 N N . ARG A 1 86 ? 20.862 4.309 -17.589 1.00 93.88 86 ARG A N 1
ATOM 713 C CA . ARG A 1 86 ? 21.583 3.839 -16.395 1.00 93.88 86 ARG A CA 1
ATOM 714 C C . ARG A 1 86 ? 21.667 4.906 -15.307 1.00 93.88 86 ARG A C 1
ATOM 716 O O . ARG A 1 86 ? 21.494 4.585 -14.132 1.00 93.88 86 ARG A O 1
ATOM 723 N N . MET A 1 87 ? 21.908 6.166 -15.674 1.00 94.88 87 MET A N 1
ATOM 724 C CA . MET A 1 87 ? 21.941 7.270 -14.712 1.00 94.88 87 MET A CA 1
ATOM 725 C C . MET A 1 87 ? 20.568 7.502 -14.072 1.00 94.88 87 MET A C 1
ATOM 727 O O . MET A 1 87 ? 20.477 7.637 -12.852 1.00 94.88 87 MET A O 1
ATOM 731 N N . ARG A 1 88 ? 19.490 7.476 -14.865 1.00 95.75 88 ARG A N 1
ATOM 732 C CA . ARG A 1 88 ? 18.112 7.552 -14.364 1.00 95.75 88 ARG A CA 1
ATOM 733 C C . ARG A 1 88 ? 17.825 6.421 -13.378 1.00 95.75 88 ARG A C 1
ATOM 735 O O . ARG A 1 88 ? 17.364 6.692 -12.274 1.00 95.75 88 ARG A O 1
ATOM 742 N N . ASN A 1 89 ? 18.147 5.183 -13.750 1.00 95.50 89 ASN A N 1
ATOM 743 C CA . ASN A 1 89 ? 17.921 4.015 -12.898 1.00 95.50 89 ASN A CA 1
ATOM 744 C C . ASN A 1 89 ? 18.746 4.101 -11.600 1.00 95.50 89 ASN A C 1
ATOM 746 O O . ASN A 1 89 ? 18.266 3.729 -10.533 1.00 95.50 89 ASN A O 1
ATOM 750 N N . LYS A 1 90 ? 19.969 4.647 -11.655 1.00 96.94 90 LYS A N 1
ATOM 751 C CA . LYS A 1 90 ? 20.781 4.916 -10.459 1.00 96.94 90 LYS A CA 1
ATOM 752 C C . LYS A 1 90 ? 20.102 5.920 -9.521 1.00 96.94 90 LYS A C 1
ATOM 754 O O . LYS A 1 90 ? 19.987 5.636 -8.333 1.00 96.94 90 LYS A O 1
ATOM 759 N N . ILE A 1 91 ? 19.626 7.052 -10.045 1.00 96.56 91 ILE A N 1
ATOM 760 C CA . ILE A 1 91 ? 18.903 8.069 -9.258 1.00 96.56 91 ILE A CA 1
ATOM 761 C C . ILE A 1 91 ? 17.640 7.467 -8.628 1.00 96.56 91 ILE A C 1
ATOM 763 O O . ILE A 1 91 ? 17.341 7.720 -7.461 1.00 96.56 91 ILE A O 1
ATOM 767 N N . GLU A 1 92 ? 16.904 6.652 -9.384 1.00 96.44 92 GLU A N 1
ATOM 768 C CA . GLU A 1 92 ? 15.714 5.961 -8.888 1.00 96.44 92 GLU A CA 1
ATOM 769 C C . GLU A 1 92 ? 16.050 4.993 -7.745 1.00 96.44 92 GLU A C 1
ATOM 771 O O . GLU A 1 92 ? 15.379 5.000 -6.710 1.00 96.44 92 GLU A O 1
ATOM 776 N N . ASN A 1 93 ? 17.120 4.211 -7.882 1.00 97.62 93 ASN A N 1
ATOM 777 C CA . ASN A 1 93 ? 17.577 3.303 -6.833 1.00 97.62 93 ASN A CA 1
ATOM 778 C C . ASN A 1 93 ? 18.012 4.061 -5.571 1.00 97.62 93 ASN A C 1
ATOM 780 O O . ASN A 1 93 ? 17.573 3.713 -4.476 1.00 97.62 93 ASN A O 1
ATOM 784 N N . GLU A 1 94 ? 18.791 5.137 -5.708 1.00 97.44 94 GLU A N 1
ATOM 785 C CA . GLU A 1 94 ? 19.197 5.996 -4.584 1.00 97.44 94 GLU A CA 1
ATOM 786 C C . GLU A 1 94 ? 17.983 6.606 -3.863 1.00 97.44 94 GLU A C 1
ATOM 788 O O . GLU A 1 94 ? 17.914 6.610 -2.628 1.00 97.44 94 GLU A O 1
ATOM 793 N N . MET A 1 95 ? 16.984 7.071 -4.622 1.00 97.12 95 MET A N 1
ATOM 794 C CA . MET A 1 95 ? 15.718 7.560 -4.074 1.00 97.12 95 MET A CA 1
ATOM 795 C C . MET A 1 95 ? 14.987 6.459 -3.295 1.00 97.12 95 MET A C 1
ATOM 797 O O . MET A 1 95 ? 14.545 6.689 -2.166 1.00 97.12 95 MET A O 1
ATOM 801 N N . ASN A 1 96 ? 14.858 5.264 -3.869 1.00 97.75 96 ASN A N 1
ATOM 802 C CA . ASN A 1 96 ? 14.155 4.145 -3.245 1.00 97.75 96 ASN A CA 1
ATOM 803 C C . ASN A 1 96 ? 14.863 3.654 -1.973 1.00 97.75 96 ASN A C 1
ATOM 805 O O . ASN A 1 96 ? 14.205 3.369 -0.964 1.00 97.75 96 ASN A O 1
ATOM 809 N N . GLU A 1 97 ? 16.195 3.626 -1.967 1.00 98.00 97 GLU A N 1
ATOM 810 C CA . GLU A 1 97 ? 16.985 3.356 -0.766 1.00 98.00 97 GLU A CA 1
ATOM 811 C C . GLU A 1 97 ? 16.746 4.409 0.320 1.00 98.00 97 GLU A C 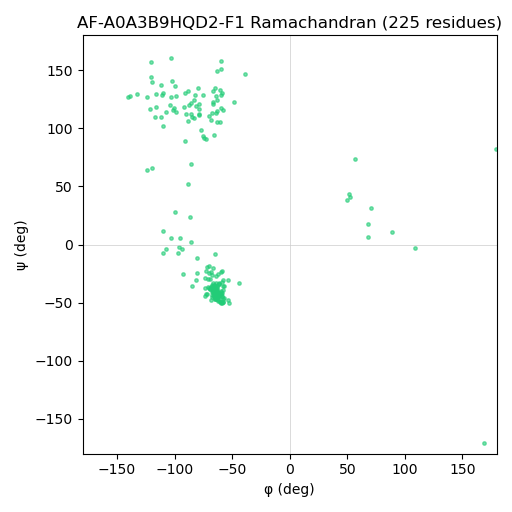1
ATOM 813 O O . GLU A 1 97 ? 16.544 4.063 1.489 1.00 98.00 97 GLU A O 1
ATOM 818 N N . ALA A 1 98 ? 16.737 5.692 -0.050 1.00 97.31 98 ALA A N 1
ATOM 819 C CA . ALA A 1 98 ? 16.478 6.783 0.884 1.00 97.31 98 ALA A CA 1
ATOM 820 C C . ALA A 1 98 ? 15.064 6.702 1.479 1.00 97.31 98 ALA A C 1
ATOM 822 O O . ALA A 1 98 ? 14.907 6.816 2.696 1.00 97.31 98 ALA A O 1
ATOM 823 N N . ILE A 1 99 ? 14.043 6.434 0.657 1.00 97.12 99 ILE A N 1
ATOM 824 C CA . ILE A 1 99 ? 12.660 6.222 1.112 1.00 97.12 99 ILE A CA 1
ATOM 825 C C . ILE A 1 99 ? 12.592 5.045 2.086 1.00 97.12 99 ILE A C 1
ATOM 827 O O . ILE A 1 99 ? 11.939 5.148 3.124 1.00 97.12 99 ILE A O 1
ATOM 831 N N . THR A 1 100 ? 13.271 3.940 1.783 1.00 97.75 100 THR A N 1
ATOM 832 C CA . THR A 1 100 ? 13.265 2.741 2.632 1.00 97.75 100 THR A CA 1
ATOM 833 C C . THR A 1 100 ? 13.918 3.013 3.987 1.00 97.75 100 THR A C 1
ATOM 835 O O . THR A 1 100 ? 13.331 2.701 5.023 1.00 97.75 100 THR A O 1
ATOM 838 N N . LYS A 1 101 ? 15.088 3.668 4.003 1.00 97.88 101 LYS A N 1
ATOM 839 C CA . LYS A 1 101 ? 15.772 4.081 5.244 1.00 97.88 101 LYS A CA 1
ATOM 840 C C . LYS A 1 101 ? 14.906 5.035 6.070 1.00 97.88 101 LYS A C 1
ATOM 842 O O . LYS A 1 101 ? 14.806 4.883 7.286 1.00 97.88 101 LYS A O 1
ATOM 847 N N . LEU A 1 102 ? 14.255 5.993 5.410 1.00 97.94 102 LEU A N 1
ATOM 848 C CA . LEU A 1 102 ? 13.394 6.976 6.062 1.00 97.94 102 LEU A CA 1
ATOM 849 C C . LEU A 1 102 ? 12.162 6.324 6.696 1.00 97.94 102 LEU A C 1
ATOM 851 O O . LEU A 1 102 ? 11.852 6.609 7.851 1.00 97.94 102 LEU A O 1
ATOM 855 N N . LYS A 1 103 ? 11.485 5.436 5.958 1.00 97.19 103 LYS A N 1
ATOM 856 C CA . LYS A 1 103 ? 10.335 4.673 6.460 1.00 97.19 103 LYS A CA 1
ATOM 857 C C . LYS A 1 103 ? 10.719 3.843 7.676 1.00 97.19 103 LYS A C 1
ATOM 859 O O . LYS A 1 103 ? 10.083 3.989 8.712 1.00 97.19 103 LYS A O 1
ATOM 864 N N . LYS A 1 104 ? 11.809 3.077 7.580 1.00 97.81 104 LYS A N 1
ATOM 865 C CA . LYS A 1 104 ? 12.293 2.235 8.677 1.00 97.81 104 LYS A CA 1
ATOM 866 C C . LYS A 1 104 ? 12.562 3.042 9.950 1.00 97.81 104 LYS A C 1
ATOM 868 O O . LYS A 1 104 ? 12.091 2.663 11.014 1.00 97.81 104 LYS A O 1
ATOM 873 N N . ARG A 1 105 ? 13.244 4.190 9.842 1.00 97.62 105 ARG A N 1
ATOM 874 C CA . ARG A 1 105 ? 13.509 5.063 10.998 1.00 97.62 105 ARG A CA 1
ATOM 875 C C . ARG A 1 105 ? 12.219 5.514 11.686 1.00 97.62 105 ARG A C 1
ATOM 877 O O . ARG A 1 105 ? 12.106 5.414 12.901 1.00 97.62 105 ARG A O 1
ATOM 884 N N . TYR A 1 106 ? 11.247 6.012 10.922 1.00 97.25 106 TYR A N 1
ATOM 885 C CA . TYR A 1 106 ? 9.991 6.486 11.507 1.00 97.25 106 TYR A CA 1
ATOM 886 C C . TYR A 1 106 ? 9.113 5.350 12.036 1.00 97.25 106 TYR A C 1
ATOM 888 O O . TYR A 1 106 ? 8.386 5.559 13.003 1.00 97.25 106 TYR A O 1
ATOM 896 N N . GLU A 1 107 ? 9.184 4.159 11.444 1.00 96.38 107 GLU A N 1
ATOM 897 C CA . GLU A 1 107 ? 8.524 2.963 11.974 1.00 96.38 107 GLU A CA 1
ATOM 898 C C . GLU A 1 107 ? 9.128 2.553 13.324 1.00 96.38 107 GLU A C 1
ATOM 900 O O . GLU A 1 107 ? 8.380 2.326 14.272 1.00 96.38 107 GLU A O 1
ATOM 905 N N . GLU A 1 108 ? 10.458 2.556 13.454 1.00 97.31 108 GLU A N 1
ATOM 906 C CA . GLU A 1 108 ? 11.160 2.274 14.716 1.00 97.31 108 GLU A CA 1
ATOM 907 C C . GLU A 1 108 ? 10.859 3.324 15.800 1.00 97.31 108 GLU A C 1
ATOM 909 O O . GLU A 1 108 ? 10.600 2.970 16.950 1.00 97.31 108 GLU A O 1
ATOM 914 N N . GLU A 1 109 ? 10.827 4.612 15.442 1.00 96.38 109 GLU A N 1
ATOM 915 C CA . GLU A 1 109 ? 10.446 5.698 16.359 1.00 96.38 109 GLU A CA 1
ATOM 916 C C . GLU A 1 109 ? 8.967 5.618 16.785 1.00 96.38 109 GLU A C 1
ATOM 918 O O . GLU A 1 109 ? 8.621 5.953 17.922 1.00 96.38 109 GLU A O 1
ATOM 923 N N . ALA A 1 110 ? 8.080 5.169 15.890 1.00 96.50 110 ALA A N 1
ATOM 924 C CA . ALA A 1 110 ? 6.648 5.041 16.159 1.00 96.50 110 ALA A CA 1
ATOM 925 C C . ALA A 1 110 ? 6.286 3.762 16.932 1.00 96.50 110 ALA A C 1
ATOM 927 O O . ALA A 1 110 ? 5.265 3.741 17.626 1.00 96.50 110 ALA A O 1
ATOM 928 N N . GLU A 1 111 ? 7.100 2.710 16.854 1.00 96.88 111 GLU A N 1
ATOM 929 C CA . GLU A 1 111 ? 6.849 1.422 17.504 1.00 96.88 111 GLU A CA 1
ATOM 930 C C . GLU A 1 111 ? 6.568 1.517 19.019 1.00 96.88 111 GLU A C 1
ATOM 932 O O . GLU A 1 111 ? 5.540 0.985 19.456 1.00 96.88 111 GLU A O 1
ATOM 937 N N . PRO A 1 112 ? 7.346 2.243 19.851 1.00 97.50 112 PRO A N 1
ATOM 938 C CA . PRO A 1 112 ? 7.026 2.379 21.274 1.00 97.50 112 PRO A CA 1
ATOM 939 C C . PRO A 1 112 ? 5.697 3.108 21.521 1.00 97.50 112 PRO A C 1
ATOM 941 O O . PRO A 1 112 ? 4.977 2.788 22.471 1.00 97.50 112 PRO A O 1
ATOM 944 N N . CYS A 1 113 ? 5.334 4.073 20.672 1.00 97.25 113 CYS A N 1
ATOM 945 C CA . CYS A 1 113 ? 4.036 4.744 20.745 1.00 97.25 113 CYS A CA 1
ATOM 946 C C . CYS A 1 113 ? 2.902 3.776 20.388 1.00 97.25 113 CYS A C 1
ATOM 948 O O . CYS A 1 113 ? 1.909 3.712 21.111 1.00 97.25 113 CYS A O 1
ATOM 950 N N . ASN A 1 114 ? 3.074 2.967 19.340 1.00 96.56 114 ASN A N 1
ATOM 951 C CA . ASN A 1 114 ? 2.107 1.948 18.932 1.00 96.56 114 ASN A CA 1
ATOM 952 C C . ASN A 1 114 ? 1.888 0.899 20.029 1.00 96.56 114 ASN A C 1
ATOM 954 O O . ASN A 1 114 ? 0.747 0.529 20.308 1.00 96.56 114 ASN A O 1
ATOM 958 N N . GLN A 1 115 ? 2.959 0.445 20.685 1.00 97.31 115 GLN A N 1
ATOM 959 C CA . GLN A 1 115 ? 2.876 -0.502 21.799 1.00 97.31 115 GLN A CA 1
ATOM 960 C C . GLN A 1 115 ? 2.133 0.093 22.999 1.00 97.31 115 GLN A C 1
ATOM 962 O O . GLN A 1 115 ? 1.238 -0.555 23.545 1.00 97.31 115 GLN A O 1
ATOM 967 N N . LYS A 1 116 ? 2.428 1.348 23.367 1.00 97.69 116 LYS A N 1
ATOM 968 C CA . LYS A 1 116 ? 1.707 2.060 24.436 1.00 97.69 116 LYS A CA 1
ATOM 969 C C . LYS A 1 116 ? 0.227 2.242 24.109 1.00 97.69 116 LYS A C 1
ATOM 971 O O . LYS A 1 116 ? -0.611 1.983 24.966 1.00 97.69 116 LYS A O 1
ATOM 976 N N . ILE A 1 117 ? -0.103 2.637 22.878 1.00 97.25 117 ILE A N 1
ATOM 977 C CA . ILE A 1 117 ? -1.494 2.777 22.426 1.00 97.25 117 ILE A CA 1
ATOM 978 C C . ILE A 1 117 ? -2.222 1.436 22.545 1.00 97.25 117 ILE A C 1
ATOM 980 O O . ILE A 1 117 ? -3.290 1.389 23.147 1.00 97.25 117 ILE A O 1
ATOM 984 N N . LYS A 1 118 ? -1.635 0.342 22.042 1.00 97.56 118 LYS A N 1
ATOM 985 C CA . LYS A 1 118 ? -2.228 -1.002 22.148 1.00 97.56 118 LYS A CA 1
ATOM 986 C C . LYS A 1 118 ? -2.453 -1.417 23.603 1.00 97.56 118 LYS A C 1
ATOM 988 O O . LYS A 1 118 ? -3.529 -1.900 23.930 1.00 97.56 118 LYS A O 1
ATOM 993 N N . ALA A 1 119 ? -1.474 -1.195 24.480 1.00 97.56 119 ALA A N 1
ATOM 994 C CA . ALA A 1 119 ? -1.597 -1.526 25.899 1.00 97.56 119 ALA A CA 1
ATOM 995 C C . ALA A 1 119 ? -2.721 -0.730 26.588 1.00 97.56 119 ALA A C 1
ATOM 997 O O . ALA A 1 119 ? -3.524 -1.311 27.316 1.00 97.56 119 ALA A O 1
ATOM 998 N N . ILE A 1 120 ? -2.812 0.579 26.322 1.00 97.00 120 ILE A N 1
ATOM 999 C CA . ILE A 1 120 ? -3.869 1.445 26.866 1.00 97.00 120 ILE A CA 1
ATOM 1000 C C . ILE A 1 120 ? -5.243 1.011 26.348 1.00 97.00 120 ILE A C 1
ATOM 1002 O O . ILE A 1 120 ? -6.167 0.878 27.145 1.00 97.00 120 ILE A O 1
ATOM 1006 N N . VAL A 1 121 ? -5.381 0.766 25.041 1.00 95.62 121 VAL A N 1
ATOM 1007 C CA . VAL A 1 121 ? -6.648 0.321 24.440 1.00 95.62 121 VAL A CA 1
ATOM 1008 C C . VAL A 1 121 ? -7.096 -1.000 25.057 1.00 95.62 121 VAL A C 1
ATOM 1010 O O . VAL A 1 121 ? -8.209 -1.060 25.567 1.00 95.62 121 VAL A O 1
ATOM 1013 N N . ASN A 1 122 ? -6.220 -2.005 25.124 1.00 95.81 122 ASN A N 1
ATOM 1014 C CA . ASN A 1 122 ? -6.556 -3.298 25.723 1.00 95.81 122 ASN A CA 1
ATOM 1015 C C . ASN A 1 122 ? -6.962 -3.162 27.201 1.00 95.81 122 ASN A C 1
ATOM 1017 O O . ASN A 1 122 ? -7.897 -3.820 27.648 1.00 95.81 122 ASN A O 1
ATOM 1021 N N . GLY A 1 123 ? -6.284 -2.300 27.969 1.00 96.00 123 GLY A N 1
ATOM 1022 C CA . GLY A 1 123 ? -6.635 -2.053 29.370 1.00 96.00 123 GLY A CA 1
ATOM 1023 C C . GLY A 1 123 ? -8.004 -1.386 29.531 1.00 96.00 123 GLY A C 1
ATOM 1024 O O . GLY A 1 123 ? -8.792 -1.788 30.387 1.00 96.00 123 GLY A O 1
ATOM 1025 N N . VAL A 1 124 ? -8.311 -0.398 28.684 1.00 94.69 124 VAL A N 1
ATOM 1026 C CA . VAL A 1 124 ? -9.620 0.274 28.669 1.00 94.69 124 VAL A CA 1
ATOM 1027 C C . VAL A 1 124 ? -10.723 -0.697 28.251 1.00 94.69 124 VAL A C 1
ATOM 1029 O O . VAL A 1 124 ? -11.773 -0.720 28.890 1.00 94.69 124 VAL A O 1
ATOM 1032 N N . GLU A 1 125 ? -10.492 -1.511 27.220 1.00 93.56 125 GLU A N 1
ATOM 1033 C CA . GLU A 1 125 ? -11.441 -2.532 26.762 1.00 93.56 125 GLU A CA 1
ATOM 1034 C C . GLU A 1 125 ? -11.730 -3.558 27.862 1.00 93.56 125 GLU A C 1
ATOM 1036 O O . GLU A 1 125 ? -12.897 -3.755 28.198 1.00 93.56 125 GLU A O 1
ATOM 1041 N N . ALA A 1 126 ? -10.698 -4.111 28.507 1.00 95.25 126 ALA A N 1
ATOM 1042 C CA . ALA A 1 126 ? -10.856 -5.059 29.610 1.00 95.25 126 ALA A CA 1
ATOM 1043 C C . ALA A 1 126 ? -11.658 -4.467 30.785 1.00 95.25 126 ALA A C 1
ATOM 1045 O O . ALA A 1 126 ? -12.538 -5.125 31.340 1.00 95.25 126 ALA A O 1
ATOM 1046 N N . TYR A 1 127 ? -11.411 -3.202 31.144 1.00 94.31 127 TYR A N 1
ATOM 1047 C CA . TYR A 1 127 ? -12.200 -2.523 32.176 1.00 94.31 127 TYR A CA 1
ATOM 1048 C C . TYR A 1 127 ? -13.671 -2.348 31.759 1.00 94.31 127 TYR A C 1
ATOM 1050 O O . TYR A 1 127 ? -14.576 -2.597 32.559 1.00 94.31 127 TYR A O 1
ATOM 1058 N N . CYS A 1 128 ? -13.906 -1.955 30.502 1.00 92.81 128 CYS A N 1
ATOM 1059 C CA . CYS A 1 128 ? -15.239 -1.752 29.931 1.00 92.81 128 CYS A CA 1
ATOM 1060 C C . CYS A 1 128 ? -16.041 -3.052 29.774 1.00 92.81 128 CYS A C 1
ATOM 1062 O O . CYS A 1 128 ? -17.272 -2.999 29.742 1.00 92.81 128 CYS A O 1
ATOM 1064 N N . GLU A 1 129 ? -15.375 -4.199 29.639 1.00 90.38 129 GLU A N 1
ATOM 1065 C CA . GLU A 1 129 ? -16.017 -5.516 29.607 1.00 90.38 129 GLU A CA 1
ATOM 1066 C C . GLU A 1 129 ? -16.546 -5.921 30.985 1.00 90.38 129 GLU A C 1
ATOM 1068 O O . GLU A 1 129 ? -17.682 -6.385 31.081 1.00 90.38 129 GLU A O 1
ATOM 1073 N N . VAL A 1 130 ? -15.765 -5.687 32.046 1.00 94.31 130 VAL A N 1
ATOM 1074 C CA . VAL A 1 130 ? -16.145 -6.033 33.427 1.00 94.31 130 VAL A CA 1
ATOM 1075 C C . VAL A 1 130 ? -17.208 -5.080 33.983 1.00 94.31 130 VAL A C 1
ATOM 1077 O O . VAL A 1 130 ? -18.193 -5.532 34.556 1.00 94.31 130 VAL A O 1
ATOM 1080 N N . HIS A 1 131 ? -17.057 -3.768 33.776 1.00 91.88 131 HIS A N 1
ATOM 1081 C CA . HIS A 1 131 ? -17.933 -2.739 34.369 1.00 91.88 131 HIS A CA 1
ATOM 1082 C C . HIS A 1 131 ? -18.996 -2.230 33.389 1.00 91.88 131 HIS A C 1
ATOM 1084 O O . HIS A 1 131 ? -19.439 -1.080 33.451 1.00 91.88 131 HIS A O 1
ATOM 1090 N N . ARG A 1 132 ? -19.402 -3.072 32.435 1.00 88.31 132 ARG A N 1
ATOM 1091 C CA . ARG A 1 132 ? -20.322 -2.675 31.365 1.00 88.31 132 ARG A CA 1
ATOM 1092 C C . ARG A 1 132 ? -21.648 -2.144 31.909 1.00 88.31 132 ARG A C 1
ATOM 1094 O O . ARG A 1 132 ? -22.132 -1.114 31.439 1.00 88.31 132 ARG A O 1
ATOM 1101 N N . ASP A 1 133 ? -22.242 -2.857 32.859 1.00 87.88 133 ASP A N 1
ATOM 1102 C CA . ASP A 1 133 ? -23.570 -2.528 33.378 1.00 87.88 133 ASP A CA 1
ATOM 1103 C C . ASP A 1 133 ? -23.543 -1.243 34.210 1.00 87.88 133 ASP A C 1
ATOM 1105 O O . ASP A 1 133 ? -24.438 -0.413 34.068 1.00 87.88 133 ASP A O 1
ATOM 1109 N N . GLU A 1 134 ? -22.481 -1.019 34.985 1.00 89.12 134 GLU A N 1
ATOM 1110 C CA . GLU A 1 134 ? -22.280 0.214 35.754 1.00 89.12 134 GLU A CA 1
ATOM 1111 C C . GLU A 1 134 ? -22.111 1.430 34.840 1.00 89.12 134 GLU A C 1
ATOM 1113 O O . GLU A 1 134 ? -22.745 2.461 35.045 1.00 89.12 134 GLU A O 1
ATOM 1118 N N . LEU A 1 135 ? -21.307 1.299 33.782 1.00 87.25 135 LEU A N 1
ATOM 1119 C CA . LEU A 1 135 ? -21.050 2.394 32.847 1.00 87.25 135 LEU A CA 1
ATOM 1120 C C . LEU A 1 135 ? -22.270 2.745 31.985 1.00 87.25 135 LEU A C 1
ATOM 1122 O O . LEU A 1 135 ? -22.357 3.860 31.483 1.00 87.25 135 LEU A O 1
ATOM 1126 N N . THR A 1 136 ? -23.196 1.809 31.774 1.00 86.50 136 THR A N 1
ATOM 1127 C CA . THR A 1 136 ? -24.339 1.985 30.859 1.00 86.50 136 THR A CA 1
ATOM 1128 C C . THR A 1 136 ? -25.690 2.112 31.565 1.00 86.50 136 THR A C 1
ATOM 1130 O O . THR A 1 136 ? -26.731 2.027 30.902 1.00 86.50 136 THR A O 1
ATOM 1133 N N . ASP A 1 137 ? -25.697 2.297 32.890 1.00 85.31 137 ASP A N 1
ATOM 1134 C CA . ASP A 1 137 ? -26.900 2.298 33.738 1.00 85.31 137 ASP A CA 1
ATOM 1135 C C . ASP A 1 137 ? -27.784 1.053 33.508 1.00 85.31 137 ASP A C 1
ATOM 1137 O O . ASP A 1 137 ? -29.006 1.148 33.334 1.00 85.31 137 ASP A O 1
ATOM 1141 N N . GLY A 1 138 ? -27.155 -0.122 33.420 1.00 83.19 138 GLY A N 1
ATOM 1142 C CA . GLY A 1 138 ? -27.811 -1.388 33.080 1.00 83.19 138 GLY A CA 1
ATOM 1143 C C . GLY A 1 138 ? -28.261 -1.471 31.616 1.00 83.19 138 GLY A C 1
ATOM 1144 O O . GLY A 1 138 ? -29.286 -2.081 31.310 1.00 83.19 138 GLY A O 1
ATOM 1145 N N . GLY A 1 139 ? -27.539 -0.820 30.698 1.00 80.75 139 GLY A N 1
ATOM 1146 C CA . GLY A 1 139 ? -27.796 -0.862 29.255 1.00 80.75 139 GLY A CA 1
ATOM 1147 C C . GLY A 1 139 ? -28.778 0.185 28.713 1.00 80.75 139 GLY A C 1
ATOM 1148 O O . GLY A 1 139 ? -29.166 0.094 27.542 1.00 80.75 139 GLY A O 1
ATOM 1149 N N . LYS A 1 140 ? -29.166 1.189 29.512 1.00 85.06 140 LYS A N 1
ATOM 1150 C CA . LYS A 1 140 ? -30.042 2.296 29.076 1.00 85.06 140 LYS A CA 1
ATOM 1151 C C . LYS A 1 140 ? -29.356 3.211 28.066 1.00 85.06 140 LYS A C 1
ATOM 1153 O O . LYS A 1 140 ? -29.995 3.677 27.121 1.00 85.06 140 LYS A O 1
ATOM 1158 N N . THR A 1 141 ? -28.057 3.448 28.231 1.00 86.56 141 THR A N 1
ATOM 1159 C CA . THR A 1 141 ? -27.259 4.280 27.326 1.00 86.56 141 THR A CA 1
ATOM 1160 C C . THR A 1 141 ? -26.121 3.460 26.722 1.00 86.56 141 THR A C 1
ATOM 1162 O O . THR A 1 141 ? -25.513 2.612 27.359 1.00 86.56 141 THR A O 1
ATOM 1165 N N . LYS A 1 142 ? -25.836 3.666 25.432 1.00 85.69 142 LYS A N 1
ATOM 1166 C CA . LYS A 1 142 ? -24.730 2.983 24.724 1.00 85.69 142 LYS A CA 1
ATOM 1167 C C . LYS A 1 142 ? -23.522 3.887 24.528 1.00 85.69 142 LYS A C 1
ATOM 1169 O O . LYS A 1 142 ? -22.600 3.542 23.792 1.00 85.69 142 LYS A O 1
ATOM 1174 N N . THR A 1 143 ? -23.560 5.083 25.096 1.00 88.94 143 THR A N 1
ATOM 1175 C CA . THR A 1 143 ? -22.538 6.111 24.941 1.00 88.94 143 THR A CA 1
ATOM 1176 C C . THR A 1 143 ? -22.316 6.756 26.291 1.00 88.94 143 THR A C 1
ATOM 1178 O O . THR A 1 143 ? -23.277 7.183 26.921 1.00 88.94 143 THR A O 1
ATOM 1181 N N . VAL A 1 144 ? -21.057 6.804 26.707 1.00 90.56 144 VAL A N 1
ATOM 1182 C CA . VAL A 1 144 ? -20.622 7.332 27.996 1.00 90.56 144 VAL A CA 1
ATOM 1183 C C . VAL A 1 144 ? -19.645 8.454 27.715 1.00 90.56 144 VAL A C 1
ATOM 1185 O O . VAL A 1 144 ? -18.595 8.246 27.102 1.00 90.56 144 VAL A O 1
ATOM 1188 N N . THR A 1 145 ? -20.017 9.658 28.127 1.00 90.25 145 THR A N 1
ATOM 1189 C CA . THR A 1 145 ? -19.173 10.841 27.991 1.00 90.25 145 THR A CA 1
ATOM 1190 C C . THR A 1 145 ? -18.350 10.996 29.262 1.00 90.25 145 THR A C 1
ATOM 1192 O O . THR A 1 145 ? -18.900 11.177 30.343 1.00 90.25 145 THR A O 1
ATOM 1195 N N . LEU A 1 146 ? -17.031 10.926 29.121 1.00 90.56 146 LEU A N 1
ATOM 1196 C CA . LEU A 1 146 ? -16.047 11.165 30.170 1.00 90.56 146 LEU A CA 1
ATOM 1197 C C . LEU A 1 146 ? -15.418 12.557 29.966 1.00 90.56 146 LEU A C 1
ATOM 1199 O O . LEU A 1 146 ? -15.430 13.077 28.848 1.00 90.56 146 LEU A O 1
ATOM 1203 N N . PRO A 1 147 ? -14.795 13.160 30.994 1.00 93.25 147 PRO A N 1
ATOM 1204 C CA . PRO A 1 147 ? -14.107 14.445 30.839 1.00 93.25 147 PRO A CA 1
ATOM 1205 C C . PRO A 1 147 ? -12.992 14.427 29.780 1.00 93.25 147 PRO A C 1
ATOM 1207 O O . PRO A 1 147 ? -12.724 15.440 29.140 1.00 93.25 147 PRO A O 1
ATOM 1210 N N . SER A 1 148 ? -12.345 13.275 29.586 1.00 92.38 148 SER A N 1
ATOM 1211 C CA . SER A 1 148 ? -11.216 13.082 28.667 1.00 92.38 148 SER A CA 1
ATOM 1212 C C . SER A 1 148 ? -11.604 12.505 27.302 1.00 92.38 148 SER A C 1
ATOM 1214 O O . SER A 1 148 ? -10.754 12.421 26.417 1.00 92.38 148 SER A O 1
ATOM 1216 N N . GLY A 1 149 ? -12.858 12.089 27.103 1.00 93.00 149 GLY A N 1
ATOM 1217 C CA . GLY A 1 149 ? -13.266 11.435 25.863 1.00 93.00 149 GLY A CA 1
ATOM 1218 C C . GLY A 1 149 ? -14.647 10.798 25.920 1.00 93.00 149 GLY A C 1
ATOM 1219 O O . GLY A 1 149 ? -15.414 10.989 26.855 1.00 93.00 149 GLY A O 1
ATOM 1220 N N . THR A 1 150 ? -14.994 10.029 24.896 1.00 92.50 150 THR A N 1
ATOM 1221 C CA . THR A 1 150 ? -16.310 9.387 24.803 1.00 92.50 150 THR A CA 1
ATOM 1222 C C . THR A 1 150 ? -16.148 7.924 24.435 1.00 92.50 150 THR A C 1
ATOM 1224 O O . THR A 1 150 ? -15.477 7.597 23.456 1.00 92.50 150 THR A O 1
ATOM 1227 N N . LEU A 1 151 ? -16.796 7.049 25.199 1.00 92.06 151 LEU A N 1
ATOM 1228 C CA . LEU A 1 151 ? -16.889 5.621 24.921 1.00 92.06 151 LEU A CA 1
ATOM 1229 C C . LEU A 1 151 ? -18.244 5.337 24.282 1.00 92.06 151 LEU A C 1
ATOM 1231 O O . LEU A 1 151 ? -19.268 5.856 24.723 1.00 92.06 151 LEU A O 1
ATOM 1235 N N . SER A 1 152 ? -18.279 4.521 23.231 1.00 91.25 152 SER A N 1
ATOM 1236 C CA . SER A 1 152 ? -19.546 4.126 22.614 1.00 91.25 152 SER A CA 1
ATOM 1237 C C . SER A 1 152 ? -19.528 2.667 22.200 1.00 91.25 152 SER A C 1
ATOM 1239 O O . SER A 1 152 ? -18.661 2.254 21.432 1.00 91.25 152 SER A O 1
ATOM 1241 N N . TRP A 1 153 ? -20.530 1.909 22.636 1.00 90.75 153 TRP A N 1
ATOM 1242 C CA . TRP A 1 153 ? -20.743 0.545 22.175 1.00 90.75 153 TRP A CA 1
ATOM 1243 C C . TRP A 1 153 ? -21.559 0.562 20.892 1.00 90.75 153 TRP A C 1
ATOM 1245 O O . TRP A 1 153 ? -22.749 0.889 20.881 1.00 90.75 153 TRP A O 1
ATOM 1255 N N . ARG A 1 154 ? -20.913 0.175 19.793 1.00 87.75 154 ARG A N 1
ATOM 1256 C CA . ARG A 1 154 ? -21.542 0.070 18.477 1.00 87.75 154 ARG A CA 1
ATOM 1257 C C . ARG A 1 154 ? -21.609 -1.390 18.068 1.00 87.75 154 ARG A C 1
ATOM 1259 O O . ARG A 1 154 ? -20.646 -2.131 18.226 1.00 87.75 154 ARG A O 1
ATOM 1266 N N . LYS A 1 155 ? -22.748 -1.802 17.514 1.00 85.06 155 LYS A N 1
ATOM 1267 C CA . LYS A 1 155 ? -22.831 -3.078 16.804 1.00 85.06 155 LYS A CA 1
ATOM 1268 C C . LYS A 1 155 ? -22.234 -2.861 15.423 1.00 85.06 155 LYS A C 1
ATOM 1270 O O . LYS A 1 155 ? -22.814 -2.133 14.620 1.00 85.06 155 LYS A O 1
ATOM 1275 N N . CYS A 1 156 ? -21.079 -3.460 15.163 1.00 81.81 156 CYS A N 1
ATOM 1276 C CA . CYS A 1 156 ? -20.561 -3.530 13.805 1.00 81.81 156 CYS A CA 1
ATOM 1277 C C . CYS A 1 156 ? -21.525 -4.384 12.965 1.00 81.81 156 CYS A C 1
ATOM 1279 O O . CYS A 1 156 ? -21.970 -5.432 13.446 1.00 81.81 156 CYS A O 1
ATOM 1281 N N . PRO A 1 157 ? -21.894 -3.950 11.747 1.00 88.19 157 PRO A N 1
ATOM 1282 C CA . PRO A 1 157 ? -22.701 -4.780 10.865 1.00 88.19 157 PRO A CA 1
ATOM 1283 C C . PRO A 1 157 ? -21.958 -6.093 10.570 1.00 88.19 157 PRO A C 1
ATOM 1285 O O . PRO A 1 157 ? -20.722 -6.115 10.587 1.00 88.19 157 PRO A O 1
ATOM 1288 N N . PRO A 1 158 ? -22.684 -7.191 10.308 1.00 89.88 158 PRO A N 1
ATOM 1289 C CA . PRO A 1 158 ? -22.055 -8.467 10.001 1.00 89.88 158 PRO A CA 1
ATOM 1290 C C . PRO A 1 158 ? -21.157 -8.328 8.765 1.00 89.88 158 PRO A C 1
ATOM 1292 O O . PRO A 1 158 ? -21.574 -7.794 7.738 1.00 89.88 158 PRO A O 1
ATOM 1295 N N . SER A 1 159 ? -19.921 -8.811 8.877 1.00 91.69 159 SER A N 1
ATOM 1296 C CA . SER A 1 159 ? -18.960 -8.873 7.774 1.00 91.69 159 SER A CA 1
ATOM 1297 C C . SER A 1 159 ? -18.887 -10.299 7.233 1.00 91.69 159 SER A C 1
ATOM 1299 O O . SER A 1 159 ? -18.925 -11.261 8.001 1.00 91.69 159 SER A O 1
ATOM 1301 N N . CYS A 1 160 ? -18.786 -10.447 5.912 1.00 90.62 160 CYS A N 1
ATOM 1302 C CA . CYS A 1 160 ? -18.625 -11.741 5.258 1.00 90.62 160 CYS A CA 1
ATOM 1303 C C . CYS A 1 160 ? -17.151 -11.943 4.886 1.00 90.62 160 CYS A C 1
ATOM 1305 O O . CYS A 1 160 ? -16.600 -11.186 4.088 1.00 90.62 160 CYS A O 1
ATOM 1307 N N . ARG A 1 161 ? -16.513 -12.971 5.456 1.00 91.38 161 ARG A N 1
ATOM 1308 C CA . ARG A 1 161 ? -15.180 -13.430 5.047 1.00 91.38 161 ARG A CA 1
ATOM 1309 C C . ARG A 1 161 ? -15.345 -14.627 4.118 1.00 91.38 161 ARG A C 1
ATOM 1311 O O . ARG A 1 161 ? -16.019 -15.589 4.473 1.00 91.38 161 ARG A O 1
ATOM 1318 N N . ILE A 1 162 ? -14.715 -14.568 2.951 1.00 92.88 162 ILE A N 1
ATOM 1319 C CA . ILE A 1 162 ? -14.738 -15.636 1.949 1.00 92.88 162 ILE A CA 1
ATOM 1320 C C . ILE A 1 162 ? -13.343 -16.255 1.899 1.00 92.88 162 ILE A C 1
ATOM 1322 O O . ILE A 1 162 ? -12.347 -15.543 1.789 1.00 92.88 162 ILE A O 1
ATOM 1326 N N . THR A 1 163 ? -13.271 -17.578 1.981 1.00 92.81 163 THR A N 1
ATOM 1327 C CA . THR A 1 163 ? -12.034 -18.351 1.844 1.00 92.81 163 THR A CA 1
ATOM 1328 C C . THR A 1 163 ? -12.179 -19.225 0.606 1.00 92.81 163 THR A C 1
ATOM 1330 O O . THR A 1 163 ? -13.196 -19.899 0.483 1.00 92.81 163 THR A O 1
ATOM 1333 N N . LYS A 1 164 ? -11.185 -19.204 -0.294 1.00 92.81 164 LYS A N 1
ATOM 1334 C CA . LYS A 1 164 ? -11.217 -19.893 -1.602 1.00 92.81 164 LYS A CA 1
ATOM 1335 C C . LYS A 1 164 ? -12.426 -19.472 -2.461 1.00 92.81 164 LYS A C 1
ATOM 1337 O O . LYS A 1 164 ? -13.404 -20.216 -2.570 1.00 92.81 164 LYS A O 1
ATOM 1342 N N . PRO A 1 165 ? -12.408 -18.255 -3.028 1.00 90.94 165 PRO A N 1
ATOM 1343 C CA . PRO A 1 165 ? -13.563 -17.707 -3.735 1.00 90.94 165 PRO A CA 1
ATOM 1344 C C . PRO A 1 165 ? -14.031 -18.572 -4.918 1.00 90.94 165 PRO A C 1
ATOM 1346 O O . PRO A 1 165 ? -15.233 -18.648 -5.161 1.00 90.94 165 PRO A O 1
ATOM 1349 N N . GLU A 1 166 ? -13.135 -19.277 -5.607 1.00 91.12 166 GLU A N 1
ATOM 1350 C CA . GLU A 1 166 ? -13.442 -20.121 -6.769 1.00 91.12 166 GLU A CA 1
ATOM 1351 C C . GLU A 1 166 ? -14.333 -21.314 -6.393 1.00 91.12 166 GLU A C 1
ATOM 1353 O O . GLU A 1 166 ? -15.369 -21.548 -7.024 1.00 91.12 166 GLU A O 1
ATOM 1358 N N . ASP A 1 167 ? -13.981 -22.020 -5.315 1.00 93.06 167 ASP A N 1
ATOM 1359 C CA . ASP A 1 167 ? -14.754 -23.151 -4.788 1.00 93.06 167 ASP A CA 1
ATOM 1360 C C . ASP A 1 167 ? -16.142 -22.694 -4.331 1.00 93.06 167 ASP A C 1
ATOM 1362 O O . ASP A 1 167 ? -17.158 -23.346 -4.596 1.00 93.06 167 ASP A O 1
ATOM 1366 N N . VAL A 1 168 ? -16.197 -21.535 -3.669 1.00 93.38 168 VAL A N 1
ATOM 1367 C CA . VAL A 1 168 ? -17.449 -20.925 -3.213 1.00 93.38 168 VAL A CA 1
ATOM 1368 C C . VAL A 1 168 ? -18.327 -20.554 -4.405 1.00 93.38 168 VAL A C 1
ATOM 1370 O O . VAL A 1 168 ? -19.517 -20.865 -4.394 1.00 93.38 168 VAL A O 1
ATOM 1373 N N . ILE A 1 169 ? -17.767 -19.972 -5.467 1.00 92.88 169 ILE A N 1
ATOM 1374 C CA . ILE A 1 169 ? -18.507 -19.666 -6.698 1.00 92.88 169 ILE A CA 1
ATOM 1375 C C . ILE A 1 169 ? -19.037 -20.951 -7.345 1.00 92.88 169 ILE A C 1
ATOM 1377 O O . ILE A 1 169 ? -20.204 -20.993 -7.737 1.00 92.88 169 ILE A O 1
ATOM 1381 N N . ALA A 1 170 ? -18.232 -22.013 -7.428 1.00 91.88 170 ALA A N 1
ATOM 1382 C CA . ALA A 1 170 ? -18.667 -23.296 -7.980 1.00 91.88 170 ALA A CA 1
ATOM 1383 C C . ALA A 1 170 ? -19.813 -23.915 -7.163 1.00 91.88 170 ALA A C 1
ATOM 1385 O O . ALA A 1 170 ? -20.801 -24.385 -7.731 1.00 91.88 170 ALA A O 1
ATOM 1386 N N . MET A 1 171 ? -19.729 -23.870 -5.831 1.00 92.44 171 MET A N 1
ATOM 1387 C CA . MET A 1 171 ? -20.800 -24.329 -4.944 1.00 92.44 171 MET A CA 1
ATOM 1388 C C . MET A 1 171 ? -22.064 -23.471 -5.056 1.00 92.44 171 MET A C 1
ATOM 1390 O O . MET A 1 171 ? -23.165 -24.018 -5.104 1.00 92.44 171 MET A O 1
ATOM 1394 N N . LEU A 1 172 ? -21.931 -22.145 -5.144 1.00 94.06 172 LEU A N 1
ATOM 1395 C CA . LEU A 1 172 ? -23.061 -21.235 -5.345 1.00 94.06 172 LEU A CA 1
ATOM 1396 C C . LEU A 1 172 ? -23.756 -21.495 -6.686 1.00 94.06 172 LEU A C 1
ATOM 1398 O O . LEU A 1 172 ? -24.985 -21.540 -6.725 1.00 94.06 172 LEU A O 1
ATOM 1402 N N . LYS A 1 173 ? -22.989 -21.749 -7.757 1.00 93.25 173 LYS A N 1
ATOM 1403 C CA . LYS A 1 173 ? -23.525 -22.168 -9.063 1.00 93.25 173 LYS A CA 1
ATOM 1404 C C . LYS A 1 173 ? -24.260 -23.507 -8.965 1.00 93.25 173 LYS A C 1
ATOM 1406 O O . LYS A 1 173 ? -25.403 -23.589 -9.400 1.00 93.25 173 LYS A O 1
ATOM 1411 N N . LYS A 1 174 ? -23.659 -24.522 -8.326 1.00 93.88 174 LYS A N 1
ATOM 1412 C CA . LYS A 1 174 ? -24.291 -25.841 -8.100 1.00 93.88 174 LYS A CA 1
ATOM 1413 C C . LYS A 1 174 ? -25.600 -25.742 -7.313 1.00 93.88 174 LYS A C 1
ATOM 1415 O O . LYS A 1 174 ? -26.530 -26.490 -7.581 1.00 93.88 174 LYS A O 1
ATOM 1420 N N . LYS A 1 175 ? -25.680 -24.818 -6.352 1.00 93.94 175 LYS A N 1
ATOM 1421 C CA . LYS A 1 175 ? -26.880 -24.578 -5.535 1.00 93.94 175 LYS A CA 1
ATOM 1422 C C . LYS A 1 175 ? -27.890 -23.617 -6.176 1.00 93.94 175 LYS A C 1
ATOM 1424 O O . LYS A 1 175 ? -28.883 -23.290 -5.535 1.00 93.94 175 LYS A O 1
ATOM 1429 N N . GLY A 1 176 ? -27.644 -23.133 -7.395 1.00 91.06 176 GLY A N 1
ATOM 1430 C CA . GLY A 1 176 ? -28.540 -22.198 -8.085 1.00 91.06 176 GLY A CA 1
ATOM 1431 C C . GLY A 1 176 ? -28.619 -20.808 -7.441 1.00 91.06 176 GLY A C 1
ATOM 1432 O O . GLY A 1 176 ? -29.538 -20.042 -7.717 1.00 91.06 176 GLY A O 1
ATOM 1433 N N . LEU A 1 177 ? -27.661 -20.444 -6.586 1.00 94.06 177 LEU A N 1
ATOM 1434 C CA . LEU A 1 177 ? -27.637 -19.176 -5.856 1.00 94.06 177 LEU A CA 1
ATOM 1435 C C . LEU A 1 177 ? -26.944 -18.066 -6.666 1.00 94.06 177 LEU A C 1
ATOM 1437 O O . LEU A 1 177 ? -26.040 -17.381 -6.183 1.00 94.06 177 LEU A O 1
ATOM 1441 N N . SER A 1 178 ? -27.390 -17.873 -7.908 1.00 87.31 178 SER A N 1
ATOM 1442 C CA . SER A 1 178 ? -26.805 -16.919 -8.863 1.00 87.31 178 SER A CA 1
ATOM 1443 C C . SER A 1 178 ? -26.886 -15.458 -8.408 1.00 87.31 178 SER A C 1
ATOM 1445 O O . SER A 1 178 ? -26.019 -14.667 -8.763 1.00 87.31 178 SER A O 1
ATOM 1447 N N . ARG A 1 179 ? -27.851 -15.099 -7.547 1.00 92.75 179 ARG A N 1
ATOM 1448 C CA . ARG A 1 179 ? -28.023 -13.733 -7.007 1.00 92.75 179 ARG A CA 1
ATOM 1449 C C . ARG A 1 179 ? -26.812 -13.186 -6.237 1.00 92.75 179 ARG A C 1
ATOM 1451 O O . ARG A 1 179 ? -26.703 -11.978 -6.062 1.00 92.75 179 ARG A O 1
ATOM 1458 N N . PHE A 1 180 ? -25.945 -14.062 -5.723 1.00 90.19 180 PHE A N 1
ATOM 1459 C CA . PHE A 1 180 ? -24.743 -13.675 -4.972 1.00 90.19 180 PHE A CA 1
ATOM 1460 C C . PHE A 1 180 ? -23.482 -13.640 -5.842 1.00 90.19 180 PHE A C 1
ATOM 1462 O O . PHE A 1 180 ? -22.408 -13.305 -5.349 1.00 90.19 180 PHE A O 1
ATOM 1469 N N . ILE A 1 181 ? -23.598 -13.988 -7.124 1.00 91.06 181 ILE A N 1
ATOM 1470 C CA . ILE A 1 181 ? -22.487 -13.996 -8.068 1.00 91.06 181 ILE A CA 1
ATOM 1471 C C . ILE A 1 181 ? -22.600 -12.734 -8.916 1.00 91.06 181 ILE A C 1
ATOM 1473 O O . ILE A 1 181 ? -23.550 -12.562 -9.676 1.00 91.06 181 ILE A O 1
ATOM 1477 N N . ARG A 1 182 ? -21.612 -11.846 -8.804 1.00 91.94 182 ARG A N 1
ATOM 1478 C CA . ARG A 1 182 ? -21.490 -10.702 -9.708 1.00 91.94 182 ARG A CA 1
ATOM 1479 C C . ARG A 1 182 ? -20.696 -11.126 -10.939 1.00 91.94 182 ARG A C 1
ATOM 1481 O O . ARG A 1 182 ? -19.541 -11.520 -10.812 1.00 91.94 182 ARG A O 1
ATOM 1488 N N . VAL A 1 183 ? -21.306 -11.014 -12.115 1.00 91.69 183 VAL A N 1
ATOM 1489 C CA . VAL A 1 183 ? -20.637 -11.251 -13.400 1.00 91.69 183 VAL A CA 1
ATOM 1490 C C . VAL A 1 183 ? -20.064 -9.927 -13.904 1.00 91.69 183 VAL A C 1
ATOM 1492 O O . VAL A 1 183 ? -20.749 -8.903 -13.884 1.00 91.69 183 VAL A O 1
ATOM 1495 N N . LYS A 1 184 ? -18.791 -9.936 -14.301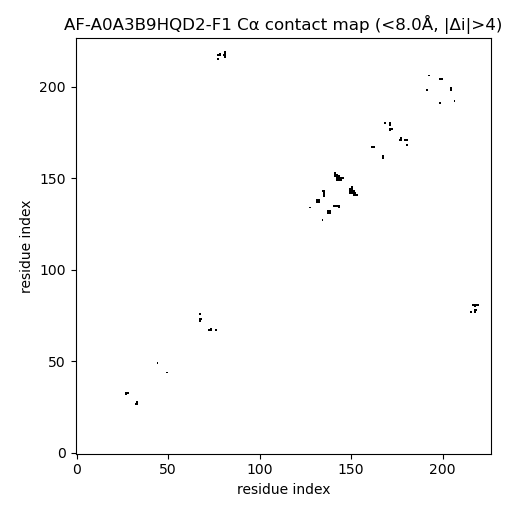 1.00 92.06 184 LYS A N 1
ATOM 1496 C CA . LYS A 1 184 ? -18.146 -8.834 -15.017 1.00 92.06 184 LYS A CA 1
ATOM 1497 C C . LYS A 1 184 ? -17.960 -9.297 -16.456 1.00 92.06 184 LYS A C 1
ATOM 1499 O O . LYS A 1 184 ? -17.234 -10.255 -16.690 1.00 92.06 184 LYS A O 1
ATOM 1504 N N . GLU A 1 185 ? -18.653 -8.653 -17.381 1.00 90.25 185 GLU A N 1
ATOM 1505 C CA . GLU A 1 185 ? -18.501 -8.912 -18.810 1.00 90.25 185 GLU A CA 1
ATOM 1506 C C . GLU A 1 185 ? -17.344 -8.058 -19.327 1.00 90.25 185 GLU A C 1
ATOM 1508 O O . GLU A 1 185 ? -17.336 -6.835 -19.164 1.00 90.25 185 GLU A O 1
ATOM 1513 N N . GLU A 1 186 ? -16.337 -8.713 -19.895 1.00 89.56 186 GLU A N 1
ATOM 1514 C CA . GLU A 1 186 ? -15.190 -8.063 -20.518 1.00 89.56 186 GLU A CA 1
ATOM 1515 C C . GLU A 1 186 ? -15.119 -8.473 -21.984 1.00 89.56 186 GLU A C 1
ATOM 1517 O O . GLU A 1 186 ? -15.448 -9.599 -22.351 1.00 89.56 186 GLU A O 1
ATOM 1522 N N . ILE A 1 187 ? -14.706 -7.535 -22.830 1.00 88.31 187 ILE A N 1
ATOM 1523 C CA . ILE A 1 187 ? -14.556 -7.777 -24.260 1.00 88.31 187 ILE A CA 1
ATOM 1524 C C . ILE A 1 187 ? -13.243 -8.530 -24.477 1.00 88.31 187 ILE A C 1
ATOM 1526 O O . ILE A 1 187 ? -12.166 -7.991 -24.213 1.00 88.31 187 ILE A O 1
ATOM 1530 N N . SER A 1 188 ? -13.329 -9.756 -24.985 1.00 88.25 188 SER A N 1
ATOM 1531 C CA . SER A 1 188 ? -12.162 -10.573 -25.322 1.00 88.25 188 SER A CA 1
ATOM 1532 C C . SER A 1 188 ? -11.504 -10.077 -26.609 1.00 88.25 188 SER A C 1
ATOM 1534 O O . SER A 1 188 ? -11.879 -10.484 -27.706 1.00 88.25 188 SER A O 1
ATOM 1536 N N . LYS A 1 189 ? -10.507 -9.196 -26.479 1.00 86.88 189 LYS A N 1
ATOM 1537 C CA . LYS A 1 189 ? -9.760 -8.654 -27.627 1.00 86.88 189 LYS A CA 1
ATOM 1538 C C . LYS A 1 189 ? -9.024 -9.735 -28.425 1.00 86.88 189 LYS A C 1
ATOM 1540 O O . LYS A 1 189 ? -8.961 -9.626 -29.641 1.00 86.88 189 LYS A O 1
ATOM 1545 N N . ASP A 1 190 ? -8.540 -10.786 -27.771 1.00 86.62 190 ASP A N 1
ATOM 1546 C CA . ASP A 1 190 ? -7.795 -11.861 -28.442 1.00 86.62 190 ASP A CA 1
ATOM 1547 C C . ASP A 1 190 ? -8.687 -12.663 -29.401 1.00 86.62 190 ASP A C 1
ATOM 1549 O O . ASP A 1 190 ? -8.289 -12.954 -30.525 1.00 86.62 190 ASP A O 1
ATOM 1553 N N . LEU A 1 191 ? -9.935 -12.941 -29.001 1.00 85.25 191 LEU A N 1
ATOM 1554 C CA . LEU A 1 191 ? -10.924 -13.593 -29.869 1.00 85.25 191 LEU A CA 1
ATOM 1555 C C . LEU A 1 191 ? -11.342 -12.684 -31.030 1.00 85.25 191 LEU A C 1
ATOM 1557 O O . LEU A 1 191 ? -11.548 -13.158 -32.141 1.00 85.25 191 LEU A O 1
ATOM 1561 N N . ILE A 1 192 ? -11.410 -11.371 -30.789 1.00 87.00 192 ILE A N 1
ATOM 1562 C CA . ILE A 1 192 ? -11.691 -10.380 -31.836 1.00 87.00 192 ILE A CA 1
ATOM 1563 C C . ILE A 1 192 ? -10.596 -10.373 -32.904 1.00 87.00 192 ILE A C 1
ATOM 1565 O O . ILE A 1 192 ? -10.897 -10.236 -34.086 1.00 87.00 192 ILE A O 1
ATOM 1569 N N . LEU A 1 193 ? -9.335 -10.513 -32.493 1.00 85.81 193 LEU A N 1
ATOM 1570 C CA . LEU A 1 193 ? -8.202 -10.585 -33.414 1.00 85.81 193 LEU A CA 1
ATOM 1571 C C . LEU A 1 193 ? -8.127 -11.931 -34.152 1.00 85.81 193 LEU A C 1
ATOM 1573 O O . LEU A 1 193 ? -7.644 -11.960 -35.279 1.00 85.81 193 LEU A O 1
ATOM 1577 N N . ALA A 1 194 ? -8.615 -13.021 -33.550 1.00 86.44 194 ALA A N 1
ATOM 1578 C CA . ALA A 1 194 ? -8.659 -14.343 -34.178 1.00 86.44 194 ALA A CA 1
ATOM 1579 C C . ALA A 1 194 ? -9.737 -14.459 -35.273 1.00 86.44 194 ALA A C 1
ATOM 1581 O O . ALA A 1 194 ? -9.500 -15.096 -36.297 1.00 86.44 194 ALA A O 1
ATOM 1582 N N . GLU A 1 195 ? -10.900 -13.828 -35.082 1.00 84.69 195 GLU A N 1
ATOM 1583 C CA . GLU A 1 195 ? -12.034 -13.876 -36.021 1.00 84.69 195 GLU A CA 1
ATOM 1584 C C . GLU A 1 195 ? -12.477 -12.463 -36.456 1.00 84.69 195 GLU A C 1
ATOM 1586 O O . GLU A 1 195 ? -13.604 -12.041 -36.179 1.00 84.69 195 GLU A O 1
ATOM 1591 N N . PRO A 1 196 ? -11.623 -11.696 -37.159 1.00 80.06 196 PRO A N 1
ATOM 1592 C CA . PRO A 1 196 ? -11.889 -10.287 -37.460 1.00 80.06 196 PRO A CA 1
ATOM 1593 C C . PRO A 1 196 ? -13.117 -10.077 -38.363 1.00 80.06 196 PRO A C 1
ATOM 1595 O O . PRO A 1 196 ? -13.777 -9.039 -38.278 1.00 80.06 196 PRO A O 1
ATOM 1598 N N . GLU A 1 197 ? -13.463 -11.063 -39.195 1.00 79.56 197 GLU A N 1
ATOM 1599 C CA . GLU A 1 197 ? -14.609 -11.019 -40.114 1.00 79.56 197 GLU A CA 1
ATOM 1600 C C . GLU A 1 197 ? -15.956 -10.959 -39.377 1.00 79.56 197 GLU A C 1
ATOM 1602 O O . GLU A 1 197 ? -16.875 -10.262 -39.812 1.00 79.56 197 GLU A O 1
ATOM 1607 N N . ALA A 1 198 ? -16.064 -11.622 -38.219 1.00 77.81 198 ALA A N 1
ATOM 1608 C CA . ALA A 1 198 ? -17.300 -11.698 -37.440 1.00 77.81 198 ALA A CA 1
ATOM 1609 C C . ALA A 1 198 ? -17.691 -10.354 -36.791 1.00 77.81 198 ALA A C 1
ATOM 1611 O O . ALA A 1 198 ? -18.841 -10.154 -36.396 1.00 77.81 198 ALA A O 1
ATOM 1612 N N . ILE A 1 199 ? -16.744 -9.416 -36.677 1.00 76.94 199 ILE A N 1
ATOM 1613 C CA . ILE A 1 199 ? -16.885 -8.196 -35.866 1.00 76.94 199 ILE A CA 1
ATOM 1614 C C . ILE A 1 199 ? -16.999 -6.924 -36.713 1.00 76.94 199 ILE A C 1
ATOM 1616 O O . ILE A 1 199 ? -17.359 -5.870 -36.188 1.00 76.94 199 ILE A O 1
ATOM 1620 N N . VAL A 1 200 ? -16.819 -7.019 -38.035 1.00 72.06 200 VAL A N 1
ATOM 1621 C CA . VAL A 1 200 ? -16.947 -5.888 -38.979 1.00 72.06 200 VAL A CA 1
ATOM 1622 C C . VAL A 1 200 ? -18.301 -5.169 -38.849 1.00 72.06 200 VAL A C 1
ATOM 1624 O O . VAL A 1 200 ? -18.392 -3.956 -39.040 1.00 72.06 200 VAL A O 1
ATOM 1627 N N . ALA A 1 201 ? -19.359 -5.891 -38.468 1.00 75.25 201 ALA A N 1
ATOM 1628 C CA . ALA A 1 201 ? -20.702 -5.338 -38.287 1.00 75.25 201 ALA A CA 1
ATOM 1629 C C . ALA A 1 201 ? -20.924 -4.610 -36.940 1.00 75.25 201 ALA A C 1
ATOM 1631 O O . ALA A 1 201 ? -21.941 -3.927 -36.771 1.00 75.25 201 ALA A O 1
ATOM 1632 N N . VAL A 1 202 ? -20.011 -4.734 -35.968 1.00 79.62 202 VAL A N 1
ATOM 1633 C CA . VAL A 1 202 ? -20.189 -4.193 -34.612 1.00 79.62 202 VAL A CA 1
ATOM 1634 C C . VAL A 1 202 ? -19.645 -2.766 -34.522 1.00 79.62 202 VAL A C 1
ATOM 1636 O O . VAL A 1 202 ? -18.441 -2.516 -34.557 1.00 79.62 202 VAL A O 1
ATOM 1639 N N . LYS A 1 203 ? -20.546 -1.793 -34.342 1.00 78.88 203 LYS A N 1
ATOM 1640 C CA . LYS A 1 203 ? -20.174 -0.382 -34.157 1.00 78.88 203 LYS A CA 1
ATOM 1641 C C . LYS A 1 203 ? -19.355 -0.200 -32.873 1.00 78.88 203 LYS A C 1
ATOM 1643 O O . LYS A 1 203 ? -19.834 -0.511 -31.788 1.00 78.88 203 LYS A O 1
ATOM 1648 N N . GLY A 1 204 ? -18.163 0.384 -32.999 1.00 79.56 204 GLY A N 1
ATOM 1649 C CA . GLY A 1 204 ? -17.306 0.764 -31.867 1.00 79.56 204 GLY A CA 1
ATOM 1650 C C . GLY A 1 204 ? -16.043 -0.080 -31.686 1.00 79.56 204 GLY A C 1
ATOM 1651 O O . GLY A 1 204 ? -15.234 0.253 -30.823 1.00 79.56 204 GLY A O 1
ATOM 1652 N N . ILE A 1 205 ? -15.838 -1.120 -32.502 1.00 80.19 205 ILE A N 1
ATOM 1653 C CA . ILE A 1 205 ? -14.587 -1.887 -32.536 1.00 80.19 205 ILE A CA 1
ATOM 1654 C C . ILE A 1 205 ? -13.809 -1.473 -33.786 1.00 80.19 205 ILE A C 1
ATOM 1656 O O . ILE A 1 205 ? -14.301 -1.597 -34.902 1.00 80.19 205 ILE A O 1
ATOM 1660 N N . ALA A 1 206 ? -12.603 -0.945 -33.587 1.00 77.88 206 ALA A N 1
ATOM 1661 C CA . ALA A 1 206 ? -11.676 -0.613 -34.661 1.00 77.88 206 ALA A CA 1
ATOM 1662 C C . ALA A 1 206 ? -10.428 -1.483 -34.513 1.00 77.88 206 ALA A C 1
ATOM 1664 O O . ALA A 1 206 ? -9.735 -1.403 -33.496 1.00 77.88 206 ALA A O 1
ATOM 1665 N N . ILE A 1 207 ? -10.152 -2.307 -35.522 1.00 79.00 207 ILE A N 1
ATOM 1666 C CA . ILE A 1 207 ? -8.910 -3.072 -35.609 1.00 79.00 207 ILE A CA 1
ATOM 1667 C C . ILE A 1 207 ? -7.877 -2.141 -36.241 1.00 79.00 207 ILE A C 1
ATOM 1669 O O . ILE A 1 207 ? -7.995 -1.760 -37.404 1.00 79.00 207 ILE A O 1
ATOM 1673 N N . VAL A 1 208 ? -6.903 -1.704 -35.444 1.00 79.62 208 VAL A N 1
ATOM 1674 C CA . VAL A 1 208 ? -5.772 -0.928 -35.957 1.00 79.62 208 VAL A CA 1
ATOM 1675 C C . VAL A 1 208 ? -4.814 -1.922 -36.599 1.00 79.62 208 VAL A C 1
ATOM 1677 O O . VAL A 1 208 ? -4.368 -2.851 -35.932 1.00 79.62 208 VAL A O 1
ATOM 1680 N N . SER A 1 209 ? -4.543 -1.741 -37.891 1.00 74.00 209 SER A N 1
ATOM 1681 C CA . SER A 1 209 ? -3.598 -2.571 -38.635 1.00 74.00 209 SER A CA 1
ATOM 1682 C C . SER A 1 209 ? -2.196 -2.497 -38.036 1.00 74.00 209 SER A C 1
ATOM 1684 O O . SER A 1 209 ? -1.846 -1.513 -37.376 1.00 74.00 209 SER A O 1
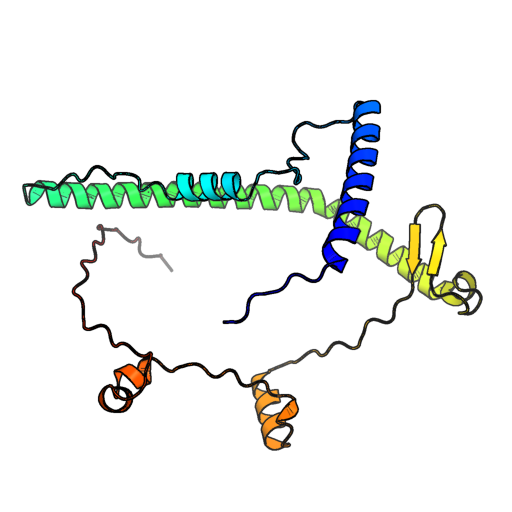ATOM 1686 N N . GLU A 1 210 ? -1.399 -3.523 -38.320 1.00 73.25 210 GLU A N 1
ATOM 1687 C CA . GLU A 1 210 ? 0.007 -3.612 -37.936 1.00 73.25 210 GLU A CA 1
ATOM 1688 C C . GLU A 1 210 ? 0.737 -2.311 -38.296 1.00 73.25 210 GLU A C 1
ATOM 1690 O O . GLU A 1 210 ? 0.699 -1.835 -39.433 1.00 73.25 210 GLU A O 1
ATOM 1695 N N . LYS A 1 211 ? 1.339 -1.688 -37.282 1.00 79.88 211 LYS A N 1
ATOM 1696 C CA . LYS A 1 211 ? 2.229 -0.543 -37.440 1.00 79.88 211 LYS A CA 1
ATOM 1697 C C . LYS A 1 211 ? 3.620 -1.016 -37.080 1.00 79.88 211 LYS A C 1
ATOM 1699 O O . LYS A 1 211 ? 3.810 -1.586 -36.010 1.00 79.88 211 LYS A O 1
ATOM 1704 N N . GLU A 1 212 ? 4.574 -0.751 -37.957 1.00 78.94 212 GLU A N 1
ATOM 1705 C CA . GLU A 1 212 ? 5.981 -0.941 -37.637 1.00 78.94 212 GLU A CA 1
ATOM 1706 C C . GLU A 1 212 ? 6.387 0.127 -36.614 1.00 78.94 212 GLU A C 1
ATOM 1708 O O . GLU A 1 212 ? 6.408 1.324 -36.909 1.00 78.94 212 GLU A O 1
ATOM 1713 N N . GLU A 1 213 ? 6.646 -0.307 -35.382 1.00 83.88 213 GLU A N 1
ATOM 1714 C CA . GLU A 1 213 ? 7.184 0.533 -34.318 1.00 83.88 213 GLU A CA 1
ATOM 1715 C C . GLU A 1 213 ? 8.670 0.222 -34.141 1.00 83.88 213 GLU A C 1
ATOM 1717 O O . GLU A 1 213 ? 9.075 -0.931 -33.993 1.00 83.88 213 GLU A O 1
ATOM 1722 N N . LEU A 1 214 ? 9.499 1.264 -34.184 1.00 88.94 214 LEU A N 1
ATOM 1723 C CA . LEU A 1 214 ? 10.931 1.134 -33.953 1.00 88.94 214 LEU A CA 1
ATOM 1724 C C . LEU A 1 214 ? 11.191 1.029 -32.444 1.00 88.94 214 LEU A C 1
ATOM 1726 O O . LEU A 1 214 ? 11.031 2.017 -31.728 1.00 88.94 214 LEU A O 1
ATOM 1730 N N . SER A 1 215 ? 11.647 -0.135 -31.979 1.00 88.62 215 SER A N 1
ATOM 1731 C CA . SER A 1 215 ? 12.215 -0.292 -30.634 1.00 88.62 215 SER A CA 1
ATOM 1732 C C . SER A 1 215 ? 13.717 -0.003 -30.662 1.00 88.62 215 SER A C 1
ATOM 1734 O O . SER A 1 215 ? 14.434 -0.512 -31.526 1.00 88.62 215 SER A O 1
ATOM 1736 N N . ILE A 1 216 ? 14.199 0.819 -29.728 1.00 91.25 216 ILE A N 1
ATOM 1737 C CA . ILE A 1 216 ? 15.623 1.121 -29.545 1.00 91.25 216 ILE A CA 1
ATOM 1738 C C . ILE A 1 216 ? 16.019 0.610 -28.165 1.00 91.25 216 ILE A C 1
ATOM 1740 O O . ILE A 1 216 ? 15.623 1.188 -27.157 1.00 91.25 216 ILE A O 1
ATOM 1744 N N . GLU A 1 217 ? 16.818 -0.451 -28.128 1.00 89.81 217 GLU A N 1
ATOM 1745 C CA . GLU A 1 217 ? 17.335 -1.040 -26.892 1.00 89.81 217 GLU A CA 1
ATOM 1746 C C . GLU A 1 217 ? 18.852 -0.817 -26.822 1.00 89.81 217 GLU A C 1
ATOM 1748 O O . GLU A 1 217 ? 19.601 -1.399 -27.616 1.00 89.81 217 GLU A O 1
ATOM 1753 N N . PRO A 1 218 ? 19.342 0.051 -25.917 1.00 90.44 218 PRO A N 1
ATOM 1754 C CA . PRO A 1 218 ? 20.772 0.213 -25.710 1.00 90.44 218 PRO A CA 1
ATOM 1755 C C . PRO A 1 218 ? 21.409 -1.075 -25.190 1.00 90.44 218 PRO A C 1
ATOM 1757 O O . PRO A 1 218 ? 20.808 -1.842 -24.443 1.00 90.44 218 PRO A O 1
ATOM 1760 N N . PHE A 1 219 ? 22.672 -1.299 -25.546 1.00 87.06 219 PHE A N 1
ATOM 1761 C CA . PHE A 1 219 ? 23.396 -2.472 -25.071 1.00 87.06 219 PHE A CA 1
ATOM 1762 C C . PHE A 1 219 ? 23.583 -2.440 -23.544 1.00 87.06 219 PHE A C 1
ATOM 1764 O O . PHE A 1 219 ? 24.120 -1.474 -22.981 1.00 87.06 219 PHE A O 1
ATOM 1771 N N . GLU A 1 220 ? 23.197 -3.535 -22.889 1.00 78.62 220 GLU A N 1
ATOM 1772 C CA . GLU A 1 220 ? 23.385 -3.767 -21.460 1.00 78.62 220 GLU A CA 1
ATOM 1773 C C . GLU A 1 220 ? 24.155 -5.068 -21.223 1.00 78.62 220 GLU A C 1
ATOM 1775 O O . GLU A 1 220 ? 23.760 -6.141 -21.680 1.00 78.62 220 GLU A O 1
ATOM 1780 N N . VAL A 1 221 ? 25.245 -4.983 -20.456 1.00 82.19 221 VAL A N 1
ATOM 1781 C CA . VAL A 1 221 ? 25.942 -6.171 -19.955 1.00 82.19 221 VAL A CA 1
ATOM 1782 C C . VAL A 1 221 ? 25.226 -6.632 -18.695 1.00 82.19 221 VAL A C 1
ATOM 1784 O O . VAL A 1 221 ? 25.293 -5.972 -17.657 1.00 82.19 221 VAL A O 1
ATOM 1787 N N . LYS A 1 222 ? 24.531 -7.763 -18.784 1.00 78.94 222 LYS A N 1
ATOM 1788 C CA . LYS A 1 222 ? 23.925 -8.413 -17.622 1.00 78.94 222 LYS A CA 1
ATOM 1789 C C . LYS A 1 222 ? 24.995 -9.245 -16.923 1.00 78.94 222 LYS A C 1
ATOM 1791 O O . LYS A 1 222 ? 25.684 -10.031 -17.566 1.00 78.94 222 LYS A O 1
ATOM 1796 N N . LEU A 1 223 ? 25.144 -9.059 -15.615 1.00 76.81 223 LEU A N 1
ATOM 1797 C CA . LEU A 1 223 ? 25.924 -9.980 -14.794 1.00 76.81 223 LEU A CA 1
ATOM 1798 C C . LEU A 1 223 ? 25.090 -11.248 -14.599 1.00 76.81 223 LEU A C 1
ATOM 1800 O O . LEU A 1 223 ? 23.926 -11.157 -14.202 1.00 76.81 223 LEU A O 1
ATOM 1804 N N . GLU A 1 224 ? 25.662 -12.417 -14.883 1.00 74.12 224 GLU A N 1
ATOM 1805 C CA . GLU A 1 224 ? 25.031 -13.678 -14.503 1.00 74.12 224 GLU A CA 1
ATOM 1806 C C . GLU A 1 224 ? 25.033 -13.761 -12.977 1.00 74.12 224 GLU A C 1
ATOM 1808 O O . GLU A 1 224 ? 26.075 -13.631 -12.330 1.00 74.12 224 GLU A O 1
ATOM 1813 N N . ALA A 1 225 ? 23.847 -13.907 -12.389 1.00 65.50 225 ALA A N 1
ATOM 1814 C CA . ALA A 1 225 ? 23.742 -14.155 -10.965 1.00 65.50 225 ALA A CA 1
ATOM 1815 C C . ALA A 1 225 ? 24.408 -15.505 -10.683 1.00 65.50 225 ALA A C 1
ATOM 1817 O O . ALA A 1 225 ? 23.937 -16.537 -11.159 1.00 65.50 225 ALA A O 1
ATOM 1818 N N . ALA A 1 226 ? 25.506 -15.493 -9.927 1.00 60.66 226 ALA A N 1
ATOM 1819 C CA . ALA A 1 226 ? 26.017 -16.708 -9.317 1.00 60.66 226 ALA A CA 1
ATOM 1820 C C . ALA A 1 226 ? 24.943 -17.198 -8.335 1.00 60.66 226 ALA A C 1
ATOM 1822 O O . ALA A 1 226 ? 24.700 -16.552 -7.314 1.00 60.66 226 ALA A O 1
ATOM 1823 N N . VAL A 1 227 ? 24.240 -18.264 -8.722 1.00 47.88 227 VAL A N 1
ATOM 1824 C CA . VAL A 1 227 ? 23.297 -18.998 -7.867 1.00 47.88 227 VAL A CA 1
ATOM 1825 C C . VAL A 1 227 ? 24.079 -19.825 -6.859 1.00 47.88 227 VAL A C 1
ATOM 1827 O O . VAL A 1 227 ? 25.066 -20.470 -7.281 1.00 47.88 227 VAL A O 1
#

pLDDT: mean 77.48, std 20.95, range [29.44, 98.0]

Secondary structure (DSSP, 8-state):
-------TTHHHHHHHHHHHHHHHHHHHHHTT---TTS----S---HHHHHHHHHHHT-----------SHHHHHHHHHHHHHHHHHHHHHHHHHHHHHHHHHHHHHHHHHHHHHHHHHHHHHHHHHHHHTHHHHTTTTT-SEEEETTEEEE---PPPPPP-SSHHHHHHHHHHTT-GGG--------HHHHHH-GGGGTTSTT---PPP-----------PPP---

Nearest PDB structures (foldseek):
  5oql-assembly1_H  TM=1.690E-01  e=9.647E+00  Thermochaetoides thermophila DSM 1495